Protein AF-A0A2W4IXI6-F1 (afdb_monomer)

Foldseek 3Di:
DDPDDVVVVVVVVVVVVVVVVVVVVVVVVVVVVVVVVVVVVVVVVVVFQVLLVVQVVQLVVQQVLCVVLVHQSFFPQSQDDPDDDDDTDGDDFAKKFKDAQPDPPDSDGIDIDGAHDADLVDLVSQLQQWWWADPVGDIGGPVVDDDDIDTFQKGWIKGKDDDPPDDVSAKIKIWTWMWHDDPDTDIDIDIDMDGRPDDD

Solvent-accessible surface area (backbone atoms only — not comparable to full-atom values): 11548 Å² total; per-residue (Å²): 132,86,82,77,61,66,69,62,56,54,53,52,52,50,52,52,52,50,52,55,51,51,53,51,53,51,54,54,51,52,53,52,53,50,50,54,54,51,49,58,49,52,52,53,50,53,51,46,57,51,52,30,50,48,46,48,51,53,52,48,50,35,28,53,48,10,52,76,66,79,42,65,50,52,38,65,58,62,74,60,84,66,82,60,100,81,75,63,60,57,72,60,79,44,30,31,42,66,45,81,38,86,56,91,83,52,84,53,62,58,44,73,43,85,47,70,82,66,45,94,87,40,69,76,52,35,56,88,32,23,30,17,31,44,88,89,68,52,79,40,47,51,89,77,58,86,75,76,63,47,81,45,64,34,28,49,41,35,38,35,38,67,36,92,96,44,54,63,89,46,23,32,31,39,36,18,34,28,39,37,63,85,90,57,90,45,79,48,78,52,73,48,80,48,65,61,84,75,86,128

pLDDT: mean 85.95, std 10.8, range [44.12, 97.06]

Radius of gyration: 27.52 Å; Cα contacts (8 Å, |Δi|>4): 294; chains: 1; bounding box: 82×28×85 Å

Nearest PDB structures (foldseek):
  7phw-assembly2_D  TM=4.218E-01  e=2.683E+00  Plasmodium falciparum 3D7
  3o52-assembly2_D  TM=2.564E-01  e=4.037E+00  Escherichia coli K-12
  1jkf-assembly1_A-2  TM=3.390E-01  e=7.670E+00  Saccharomyces cerevisiae
  3o52-assembly3_E-2  TM=2.496E-01  e=6.073E+00  Escherichia coli K-12

Structure (mmCIF, N/CA/C/O backbone):
data_AF-A0A2W4IXI6-F1
#
_entry.id   AF-A0A2W4IXI6-F1
#
loop_
_atom_site.group_PDB
_atom_site.id
_atom_site.type_symbol
_atom_site.label_atom_id
_atom_site.label_alt_id
_atom_site.label_comp_id
_atom_site.label_asym_id
_atom_site.label_entity_id
_atom_site.label_seq_id
_atom_site.pdbx_PDB_ins_code
_atom_site.Cartn_x
_atom_site.Cartn_y
_atom_site.Cartn_z
_atom_site.occupancy
_atom_site.B_iso_or_equiv
_atom_site.auth_seq_id
_atom_site.auth_comp_id
_atom_site.auth_asym_id
_atom_site.auth_atom_id
_atom_site.pdbx_PDB_model_num
ATOM 1 N N . MET A 1 1 ? -58.887 0.998 54.518 1.00 44.12 1 MET A N 1
ATOM 2 C CA . MET A 1 1 ? -58.006 1.785 53.625 1.00 44.12 1 MET A CA 1
ATOM 3 C C . MET A 1 1 ? -56.580 1.700 54.174 1.00 44.12 1 MET A C 1
ATOM 5 O O . MET A 1 1 ? -56.302 2.313 55.197 1.00 44.12 1 MET A O 1
ATOM 9 N N . LYS A 1 2 ? -55.709 0.848 53.609 1.00 51.38 2 LYS A N 1
ATOM 10 C CA . LYS A 1 2 ? -54.314 0.713 54.077 1.00 51.38 2 LYS A CA 1
ATOM 11 C C . LYS A 1 2 ? -53.555 1.996 53.719 1.00 51.38 2 LYS A C 1
ATOM 13 O O . LYS A 1 2 ? -53.441 2.316 52.540 1.00 51.38 2 LYS A O 1
ATOM 18 N N . LYS A 1 3 ? -53.063 2.734 54.720 1.00 55.59 3 LYS A N 1
ATOM 19 C CA . LYS A 1 3 ? -52.101 3.826 54.506 1.00 55.59 3 LYS A CA 1
ATOM 20 C C . LYS A 1 3 ? -50.824 3.204 53.937 1.00 55.59 3 LYS A C 1
ATOM 22 O O . LYS A 1 3 ? -50.170 2.431 54.626 1.00 55.59 3 LYS A O 1
ATOM 27 N N . LEU A 1 4 ? -50.509 3.504 52.681 1.00 59.84 4 LEU A N 1
ATOM 28 C CA . LEU A 1 4 ? -49.199 3.208 52.106 1.00 59.84 4 LEU A CA 1
ATOM 29 C C . LEU A 1 4 ? -48.168 4.100 52.811 1.00 59.84 4 LEU A C 1
ATOM 31 O O . LEU A 1 4 ? -48.316 5.325 52.827 1.00 59.84 4 LEU A O 1
ATOM 35 N N . ASP A 1 5 ? -47.156 3.490 53.429 1.00 60.47 5 ASP A N 1
ATOM 36 C CA . ASP A 1 5 ? -46.069 4.213 54.088 1.00 60.47 5 ASP A CA 1
ATOM 37 C C . ASP A 1 5 ? -45.283 5.033 53.056 1.00 60.47 5 ASP A C 1
ATOM 39 O O . ASP A 1 5 ? -44.566 4.492 52.211 1.00 60.47 5 ASP A O 1
ATOM 43 N N . LYS A 1 6 ? -45.394 6.366 53.133 1.00 64.69 6 LYS A N 1
ATOM 44 C CA . LYS A 1 6 ? -44.774 7.316 52.186 1.00 64.69 6 LYS A CA 1
ATOM 45 C C . LYS A 1 6 ? -43.252 7.156 52.055 1.00 64.69 6 LYS A C 1
ATOM 47 O O . LYS A 1 6 ? -42.684 7.519 51.031 1.00 64.69 6 LYS A O 1
ATOM 52 N N . LYS A 1 7 ? -42.590 6.597 53.075 1.00 62.41 7 LYS A N 1
ATOM 53 C CA . LYS A 1 7 ? -41.139 6.355 53.080 1.00 62.41 7 LYS A CA 1
ATOM 54 C C . LYS A 1 7 ? -40.720 5.245 52.109 1.00 62.41 7 LYS A C 1
ATOM 56 O O . LYS A 1 7 ? -39.709 5.397 51.435 1.00 62.41 7 LYS A O 1
ATOM 61 N N . ALA A 1 8 ? -41.505 4.170 51.991 1.00 63.41 8 ALA A N 1
ATOM 62 C CA . ALA A 1 8 ? -41.223 3.089 51.042 1.00 63.41 8 ALA A CA 1
ATOM 63 C C . ALA A 1 8 ? -41.466 3.535 49.590 1.00 63.41 8 ALA A C 1
ATOM 65 O O . ALA A 1 8 ? -40.707 3.172 48.697 1.00 63.41 8 ALA A O 1
ATOM 66 N N . PHE A 1 9 ? -42.477 4.385 49.372 1.00 70.31 9 PHE A N 1
ATOM 67 C CA . PHE A 1 9 ? -42.778 4.969 48.061 1.00 70.31 9 PHE A CA 1
ATOM 68 C C . PHE A 1 9 ? -41.622 5.840 47.530 1.00 70.31 9 PHE A C 1
ATOM 70 O O . PHE A 1 9 ? -41.240 5.708 46.373 1.00 70.31 9 PHE A O 1
ATOM 77 N N . SER A 1 10 ? -40.993 6.644 48.395 1.00 81.62 10 SER A N 1
ATOM 78 C CA . SER A 1 10 ? -39.848 7.491 48.022 1.00 81.62 10 SER A CA 1
ATOM 79 C C . SER A 1 10 ? -38.576 6.695 47.680 1.00 81.62 10 SER A C 1
ATOM 81 O O . SER A 1 10 ? -37.844 7.076 46.771 1.00 81.62 10 SER A O 1
ATOM 83 N N . ILE A 1 11 ? -38.320 5.561 48.347 1.00 87.25 11 ILE A N 1
ATOM 84 C CA . ILE A 1 11 ? -37.156 4.705 48.040 1.00 87.25 11 ILE A CA 1
ATOM 85 C C . ILE A 1 11 ? -37.310 4.036 46.668 1.00 87.25 11 ILE A C 1
ATOM 87 O O . ILE A 1 11 ? -36.355 3.987 45.894 1.00 87.25 11 ILE A O 1
ATOM 91 N N . VAL A 1 12 ? -38.510 3.534 46.355 1.00 88.56 12 VAL A N 1
ATOM 92 C CA . VAL A 1 12 ? -38.787 2.892 45.061 1.00 88.56 12 VAL A CA 1
ATOM 93 C C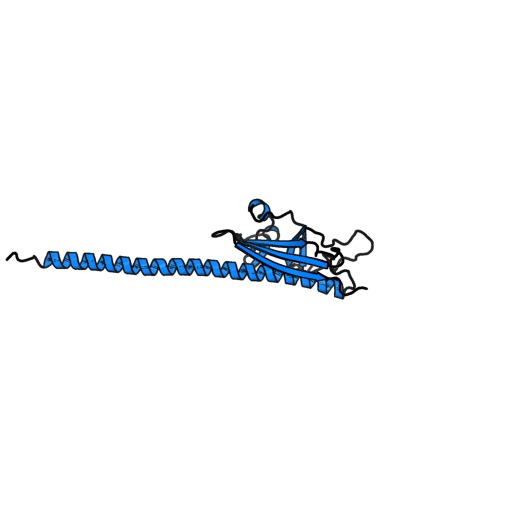 . VAL A 1 12 ? -38.662 3.896 43.912 1.00 88.56 12 VAL A C 1
ATOM 95 O O . VAL A 1 12 ? -38.086 3.563 42.882 1.00 88.56 12 VAL A O 1
ATOM 98 N N . GLU A 1 13 ? -39.130 5.131 44.095 1.00 87.31 13 GLU A N 1
ATOM 99 C CA . GLU A 1 13 ? -39.006 6.201 43.098 1.00 87.31 13 GLU A CA 1
ATOM 100 C C . GLU A 1 13 ? -37.542 6.539 42.780 1.00 87.31 13 GLU A C 1
ATOM 102 O O . GLU A 1 13 ? -37.165 6.627 41.612 1.00 87.31 13 GLU A O 1
ATOM 107 N N . ILE A 1 14 ? -36.690 6.634 43.805 1.00 93.31 14 ILE A N 1
ATOM 108 C CA . ILE A 1 14 ? -35.248 6.849 43.622 1.00 93.31 14 ILE A CA 1
ATOM 109 C C . ILE A 1 14 ? -34.616 5.665 42.883 1.00 93.31 14 ILE A C 1
ATOM 111 O O . ILE A 1 14 ? -33.813 5.867 41.975 1.00 93.31 14 ILE A O 1
ATOM 115 N N . LEU A 1 15 ? -34.993 4.430 43.226 1.00 94.38 15 LEU A N 1
ATOM 116 C CA . LEU A 1 15 ? -34.462 3.232 42.576 1.00 94.38 15 LEU A CA 1
ATOM 117 C C . LEU A 1 15 ? -34.839 3.177 41.088 1.00 94.38 15 LEU A C 1
ATOM 119 O O . LEU A 1 15 ? -33.980 2.915 40.248 1.00 94.38 15 LEU A O 1
ATOM 123 N N . VAL A 1 16 ? -36.090 3.496 40.748 1.00 94.81 16 VAL A N 1
ATOM 124 C CA . VAL A 1 16 ? -36.539 3.610 39.352 1.00 94.81 16 VAL A CA 1
ATOM 125 C C . VAL A 1 16 ? -35.806 4.749 38.635 1.00 94.81 16 VAL A C 1
ATOM 127 O O . VAL A 1 16 ? -35.343 4.559 37.511 1.00 94.81 16 VAL A O 1
ATOM 130 N N . GLY A 1 17 ? -35.628 5.900 39.290 1.00 95.75 17 GLY A N 1
ATOM 131 C CA . GLY A 1 17 ? -34.868 7.028 38.749 1.00 95.75 17 GLY A CA 1
ATOM 132 C C . GLY A 1 17 ? -33.417 6.664 38.422 1.00 95.75 17 GLY A C 1
ATOM 133 O O . GLY A 1 17 ? -32.936 6.975 37.333 1.00 95.75 17 GLY A O 1
ATOM 134 N N . ILE A 1 18 ? -32.742 5.933 39.315 1.00 95.81 18 ILE A N 1
ATOM 135 C CA . ILE A 1 18 ? -31.380 5.428 39.092 1.00 95.81 18 ILE A CA 1
ATOM 136 C C . ILE A 1 18 ? -31.351 4.476 37.892 1.00 95.81 18 ILE A C 1
ATOM 138 O O . ILE A 1 18 ? -30.470 4.595 37.044 1.00 95.81 18 ILE A O 1
ATOM 142 N N . VAL A 1 19 ? -32.317 3.562 37.774 1.00 96.56 19 VAL A N 1
ATOM 143 C CA . VAL A 1 19 ? -32.386 2.616 36.648 1.00 96.56 19 VAL A CA 1
ATOM 144 C C . VAL A 1 19 ? -32.558 3.345 35.312 1.00 96.56 19 VAL A C 1
ATOM 146 O O . VAL A 1 19 ? -31.823 3.067 34.365 1.00 96.56 19 VAL A O 1
ATOM 149 N N . ILE A 1 20 ? -33.474 4.315 35.234 1.00 96.38 20 ILE A N 1
ATOM 150 C CA . ILE A 1 20 ? -33.680 5.128 34.024 1.00 96.38 20 ILE A CA 1
ATOM 151 C C . ILE A 1 20 ? -32.399 5.892 33.669 1.00 96.38 20 ILE A C 1
ATOM 153 O O . ILE A 1 20 ? -31.985 5.916 32.507 1.00 96.38 20 ILE A O 1
ATOM 157 N N . PHE A 1 21 ? -31.734 6.471 34.669 1.00 97.00 21 PHE A N 1
ATOM 158 C CA . PHE A 1 21 ? -30.484 7.197 34.477 1.00 97.00 21 PHE A CA 1
ATOM 159 C C . PHE A 1 21 ? -29.355 6.293 33.953 1.00 97.00 21 PHE A C 1
ATOM 161 O O . PHE A 1 21 ? -28.644 6.666 33.018 1.00 97.00 21 PHE A O 1
ATOM 168 N N . LEU A 1 22 ? -29.231 5.071 34.480 1.00 97.06 22 LEU A N 1
ATOM 169 C CA . LEU A 1 22 ? -28.250 4.081 34.021 1.00 97.06 22 LEU A CA 1
ATOM 170 C C . LEU A 1 22 ? -28.484 3.653 32.566 1.00 97.06 22 LEU A C 1
ATOM 172 O O . LEU A 1 22 ? -27.524 3.541 31.794 1.00 97.06 22 LEU A O 1
ATOM 176 N N . PHE A 1 23 ? -29.743 3.459 32.162 1.00 96.44 23 PHE A N 1
ATOM 177 C CA . PHE A 1 23 ? -30.080 3.195 30.761 1.00 96.44 23 PHE A CA 1
ATOM 178 C C . PHE A 1 23 ? -29.711 4.374 29.856 1.00 96.44 23 PHE A C 1
ATOM 180 O O . PHE A 1 23 ? -29.133 4.161 28.788 1.00 96.44 23 PHE A O 1
ATOM 187 N N . GLY A 1 24 ? -29.962 5.608 30.304 1.00 96.69 24 GLY A N 1
ATOM 188 C CA . GLY A 1 24 ? -29.558 6.820 29.590 1.00 96.69 24 GLY A CA 1
ATOM 189 C C . GLY A 1 24 ? -28.048 6.885 29.349 1.00 96.69 24 GLY A C 1
ATOM 190 O O . GLY A 1 24 ? -27.608 7.063 28.212 1.00 96.69 24 GLY A O 1
ATOM 191 N N . ILE A 1 25 ? -27.243 6.657 30.393 1.00 96.88 25 ILE A N 1
ATOM 192 C CA . ILE A 1 25 ? -25.774 6.659 30.284 1.00 96.88 25 ILE A CA 1
ATOM 193 C C . ILE A 1 25 ? -25.287 5.555 29.343 1.00 96.88 25 ILE A C 1
ATOM 195 O O . ILE A 1 25 ? -24.406 5.791 28.515 1.00 96.88 25 ILE A O 1
ATOM 199 N N . THR A 1 26 ? -25.872 4.361 29.432 1.00 96.81 26 THR A N 1
ATOM 200 C CA . THR A 1 26 ? -25.481 3.224 28.587 1.00 96.81 26 THR A CA 1
ATOM 201 C C . THR A 1 26 ? -25.781 3.501 27.111 1.00 96.81 26 THR A C 1
ATOM 203 O O . THR A 1 26 ? -24.964 3.181 26.245 1.00 96.81 26 THR A O 1
ATOM 206 N N . GLY A 1 27 ? -26.907 4.160 26.816 1.00 96.62 27 GLY A N 1
ATOM 207 C CA . GLY A 1 27 ? -27.244 4.613 25.466 1.00 96.62 27 GLY A CA 1
ATOM 208 C C . GLY A 1 27 ? -26.194 5.567 24.895 1.00 96.62 27 GLY A C 1
ATOM 209 O O . GLY A 1 27 ? -25.670 5.334 23.804 1.00 96.62 27 GLY A O 1
ATOM 210 N N . VAL A 1 28 ? -25.818 6.595 25.660 1.00 96.44 28 VAL A N 1
ATOM 211 C CA . VAL A 1 28 ? -24.781 7.561 25.255 1.00 96.44 28 VAL A CA 1
ATOM 212 C C . VAL A 1 28 ? -23.431 6.868 25.054 1.00 96.44 28 VAL A C 1
ATOM 214 O O . VAL A 1 28 ? -22.772 7.079 24.034 1.00 96.44 28 VAL A O 1
ATOM 217 N N . TYR A 1 29 ? -23.036 5.990 25.978 1.00 96.56 29 TYR A N 1
ATOM 218 C CA . TYR A 1 29 ? -21.785 5.238 25.884 1.00 96.56 29 TYR A CA 1
ATOM 219 C C . TYR A 1 29 ? -21.718 4.368 24.618 1.00 96.56 29 TYR A C 1
ATOM 221 O O . TYR A 1 29 ? -20.698 4.353 23.924 1.00 96.56 29 TYR A O 1
ATOM 229 N N . SER A 1 30 ? -22.817 3.691 24.272 1.00 95.50 30 SER A N 1
ATOM 230 C CA . SER A 1 30 ? -22.916 2.877 23.056 1.00 95.50 30 SER A CA 1
ATOM 231 C C . SER A 1 30 ? -22.687 3.710 21.788 1.00 95.50 30 SER A C 1
ATOM 233 O O . SER A 1 30 ? -21.900 3.327 20.917 1.00 95.50 30 SER A O 1
ATOM 235 N N . ILE A 1 31 ? -23.294 4.900 21.714 1.00 95.94 31 ILE A N 1
ATOM 236 C CA . ILE A 1 31 ? -23.133 5.817 20.576 1.00 95.94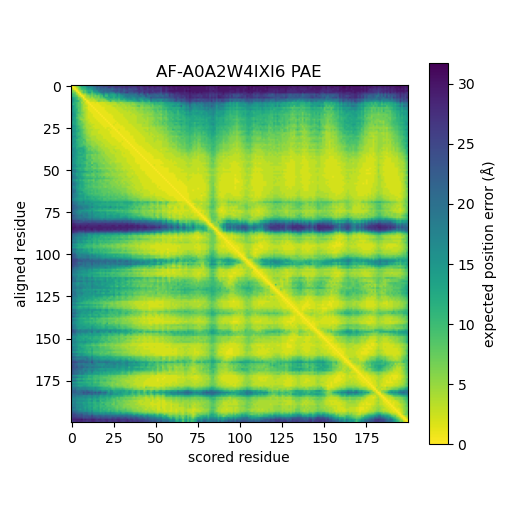 31 ILE A CA 1
ATOM 237 C C . ILE A 1 31 ? -21.685 6.305 20.462 1.00 95.94 31 ILE A C 1
ATOM 239 O O . ILE A 1 31 ? -21.121 6.302 19.364 1.00 95.94 31 ILE A O 1
ATOM 243 N N . ILE A 1 32 ? -21.058 6.681 21.581 1.00 96.00 32 ILE A N 1
ATOM 244 C CA . ILE A 1 32 ? -19.654 7.117 21.601 1.00 96.00 32 ILE A CA 1
ATOM 245 C C . ILE A 1 32 ? -18.746 5.994 21.089 1.00 96.00 32 ILE A C 1
ATOM 247 O O . ILE A 1 32 ? -17.927 6.216 20.197 1.00 96.00 32 ILE A O 1
ATOM 251 N N . SER A 1 33 ? -18.926 4.771 21.594 1.00 93.44 33 SER A N 1
ATOM 252 C CA . SER A 1 33 ? -18.141 3.609 21.167 1.00 93.44 33 SER A CA 1
ATOM 253 C C . SER A 1 33 ? -18.320 3.310 19.674 1.00 93.44 33 SER A C 1
ATOM 255 O O . SER A 1 33 ? -17.342 3.091 18.952 1.00 93.44 33 SER A O 1
ATOM 257 N N . SER A 1 34 ? -19.556 3.364 19.169 1.00 93.19 34 SER A N 1
ATOM 258 C CA . SER A 1 34 ? -19.846 3.198 17.740 1.00 93.19 34 SER A CA 1
ATOM 259 C C . SER A 1 34 ? -19.154 4.272 16.890 1.00 93.19 34 SER A C 1
ATOM 261 O O . SER A 1 34 ? -18.475 3.960 15.910 1.00 93.19 34 SER A O 1
ATOM 263 N N . THR A 1 35 ? -19.218 5.531 17.323 1.00 94.69 35 THR A N 1
ATOM 264 C C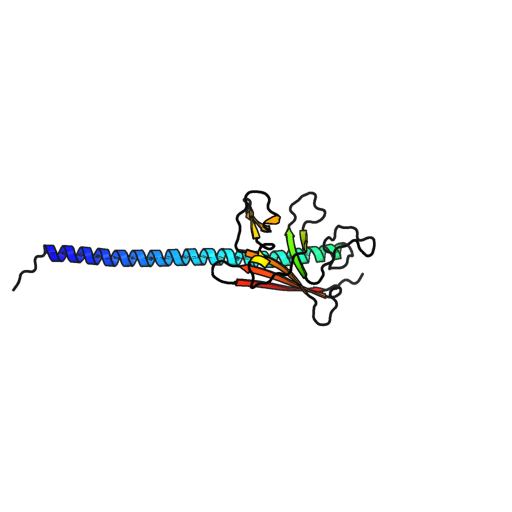A . THR A 1 35 ? -18.601 6.668 16.623 1.00 94.69 35 THR A CA 1
ATOM 265 C C . THR A 1 35 ? -17.079 6.541 16.558 1.00 94.69 35 THR A C 1
ATOM 267 O O . THR A 1 35 ? -16.488 6.721 15.492 1.00 94.69 35 THR A O 1
ATOM 270 N N . LEU A 1 36 ? -16.426 6.156 17.659 1.00 92.31 36 LEU A N 1
ATOM 271 C CA . LEU A 1 36 ? -14.976 5.921 17.685 1.00 92.31 36 LEU A CA 1
ATOM 272 C C . LEU A 1 36 ? -14.565 4.776 16.748 1.00 92.31 36 LEU A C 1
ATOM 274 O O . LEU A 1 36 ? -13.550 4.862 16.053 1.00 92.31 36 LEU A O 1
ATOM 278 N N . ASN A 1 37 ? -15.373 3.716 16.685 1.00 89.06 37 ASN A N 1
ATOM 279 C CA . ASN A 1 37 ? -15.150 2.602 15.769 1.00 89.06 37 ASN A CA 1
ATOM 280 C C . ASN A 1 37 ? -15.264 3.022 14.295 1.00 89.06 37 ASN A C 1
ATOM 282 O O . ASN A 1 37 ? -14.422 2.621 13.489 1.00 89.06 37 ASN A O 1
ATOM 286 N N . ILE A 1 38 ? -16.266 3.835 13.949 1.00 90.81 38 ILE A N 1
ATOM 287 C CA . ILE A 1 38 ? -16.447 4.383 12.596 1.00 90.81 38 ILE A CA 1
ATOM 288 C C . ILE A 1 38 ? -15.294 5.323 12.235 1.00 90.81 38 ILE A C 1
ATOM 290 O O . ILE A 1 38 ? -14.769 5.254 11.127 1.00 90.81 38 ILE A O 1
ATOM 294 N N . ASN A 1 39 ? -14.835 6.153 13.173 1.00 91.56 39 ASN A N 1
ATOM 295 C CA . ASN A 1 39 ? -13.710 7.053 12.933 1.00 91.56 39 ASN A CA 1
ATOM 296 C C . ASN A 1 39 ? -12.421 6.280 12.601 1.00 91.56 39 ASN A C 1
ATOM 298 O O . ASN A 1 39 ? -11.748 6.562 11.610 1.00 91.56 39 ASN A O 1
ATOM 302 N N . ASN A 1 40 ? -12.116 5.230 13.370 1.00 87.06 40 ASN A N 1
ATOM 303 C CA . ASN A 1 40 ? -10.977 4.355 13.082 1.00 87.06 40 ASN A CA 1
ATOM 304 C C . ASN A 1 40 ? -11.108 3.651 11.722 1.00 87.06 40 ASN A C 1
ATOM 306 O O . ASN A 1 40 ? -10.108 3.453 11.030 1.00 87.06 40 ASN A O 1
ATOM 310 N N . TYR A 1 41 ? -12.330 3.284 11.325 1.00 89.00 41 TYR A N 1
ATOM 311 C CA . TYR A 1 41 ? -12.59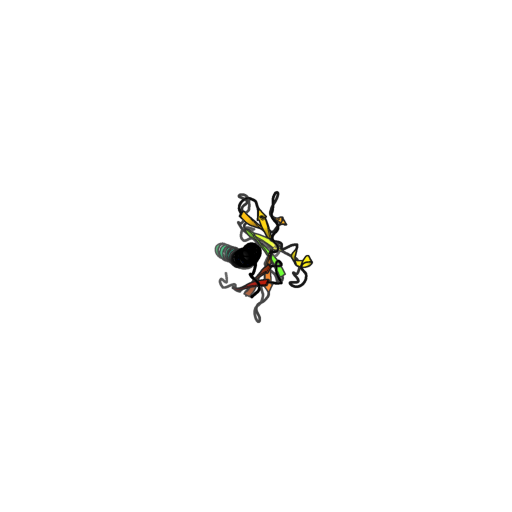2 2.723 10.003 1.00 89.00 41 TYR A CA 1
ATOM 312 C C . TYR A 1 41 ? -12.303 3.743 8.894 1.00 89.00 41 TYR A C 1
ATOM 314 O O . TYR A 1 41 ? -11.518 3.457 7.991 1.00 89.00 41 TYR A O 1
ATOM 322 N N . ASN A 1 42 ? -12.865 4.948 9.003 1.00 90.44 42 ASN A N 1
ATOM 323 C CA . ASN A 1 42 ? -12.692 6.020 8.023 1.00 90.44 42 ASN A CA 1
ATOM 324 C C . ASN A 1 42 ? -11.224 6.430 7.882 1.00 90.44 42 ASN A C 1
ATOM 326 O O . ASN A 1 42 ? -10.745 6.623 6.768 1.00 90.44 42 ASN A O 1
ATOM 330 N N . LYS A 1 43 ? -10.484 6.488 8.995 1.00 90.25 43 LYS A N 1
ATOM 331 C CA . LYS A 1 43 ? -9.042 6.749 8.979 1.00 90.25 43 LYS A CA 1
ATOM 332 C C . LYS A 1 43 ? -8.296 5.734 8.107 1.00 90.25 43 LYS A C 1
ATOM 334 O O . LYS A 1 43 ? -7.563 6.132 7.208 1.00 90.25 43 LYS A O 1
ATOM 339 N N . ASN A 1 44 ? -8.493 4.437 8.344 1.00 88.44 44 ASN A N 1
ATOM 340 C CA . ASN A 1 44 ? -7.811 3.391 7.573 1.00 88.44 44 ASN A CA 1
ATOM 341 C C . ASN A 1 44 ? -8.259 3.363 6.107 1.00 88.44 44 ASN A C 1
ATOM 343 O O . ASN A 1 44 ? -7.436 3.124 5.229 1.00 88.44 44 ASN A O 1
ATOM 347 N N . TYR A 1 45 ? -9.537 3.647 5.843 1.00 90.88 45 TYR A N 1
ATOM 348 C CA . TYR A 1 45 ? -10.069 3.781 4.488 1.00 90.88 45 TYR A CA 1
ATOM 349 C C . TYR A 1 45 ? -9.353 4.895 3.712 1.00 90.88 45 TYR A C 1
ATOM 351 O O . TYR A 1 45 ? -8.861 4.662 2.611 1.00 90.88 45 TYR A O 1
ATOM 359 N N . ILE A 1 46 ? -9.243 6.091 4.298 1.00 92.75 46 ILE A N 1
ATOM 360 C CA . ILE A 1 46 ? -8.578 7.240 3.667 1.00 92.75 46 ILE A CA 1
ATOM 361 C C . ILE A 1 46 ? -7.096 6.937 3.424 1.00 92.75 46 ILE A C 1
ATOM 363 O O . ILE A 1 46 ? -6.593 7.201 2.333 1.00 92.75 46 ILE A O 1
ATOM 367 N N . ILE A 1 47 ? -6.412 6.340 4.408 1.00 92.31 47 ILE A N 1
ATOM 368 C CA . ILE A 1 47 ? -5.011 5.916 4.268 1.00 92.31 47 ILE A CA 1
ATOM 369 C C . ILE A 1 47 ? -4.873 4.925 3.106 1.00 92.31 47 ILE A C 1
ATOM 371 O O . ILE A 1 47 ? -4.055 5.143 2.219 1.00 92.31 47 ILE A O 1
ATOM 375 N N . GLY A 1 48 ? -5.700 3.877 3.062 1.00 92.31 48 GLY A N 1
ATOM 376 C CA . GLY A 1 48 ? -5.661 2.872 2.000 1.00 92.31 48 GLY A CA 1
ATOM 377 C C . GLY A 1 48 ? -5.884 3.469 0.609 1.00 92.31 48 GLY A C 1
ATOM 378 O O . GLY A 1 48 ? -5.093 3.232 -0.296 1.00 92.31 48 GLY A O 1
ATOM 379 N N . VAL A 1 49 ? -6.907 4.307 0.430 1.00 92.81 49 VAL A N 1
ATOM 380 C CA . VAL A 1 49 ? -7.178 4.941 -0.872 1.00 92.81 49 VAL A CA 1
ATOM 381 C C . VAL A 1 49 ? -6.020 5.835 -1.321 1.00 92.81 49 VAL A C 1
ATOM 383 O O . VAL A 1 49 ? -5.642 5.805 -2.492 1.00 92.81 49 VAL A O 1
ATOM 386 N N . ASN A 1 50 ? -5.436 6.612 -0.407 1.00 94.88 50 ASN A N 1
ATOM 387 C CA . ASN A 1 50 ? -4.308 7.480 -0.741 1.00 94.88 50 ASN A CA 1
ATOM 388 C C . ASN A 1 50 ? -3.051 6.678 -1.089 1.00 94.88 50 ASN A C 1
ATOM 390 O O . ASN A 1 50 ? -2.413 6.986 -2.088 1.00 94.88 50 ASN A O 1
ATOM 394 N N . LEU A 1 51 ? -2.746 5.610 -0.350 1.00 94.75 51 LEU A N 1
ATOM 395 C CA . LEU A 1 51 ? -1.601 4.745 -0.643 1.00 94.75 51 LEU A CA 1
ATOM 396 C C . LEU A 1 51 ? -1.752 3.991 -1.975 1.00 94.75 51 LEU A C 1
ATOM 398 O O . LEU A 1 51 ? -0.767 3.773 -2.677 1.00 94.75 51 LEU A O 1
ATOM 402 N N . VAL A 1 52 ? -2.969 3.589 -2.357 1.00 94.75 52 VAL A N 1
ATOM 403 C CA . VAL A 1 52 ? -3.223 3.000 -3.685 1.00 94.75 52 VAL A CA 1
ATOM 404 C C . VAL A 1 52 ? -2.938 4.016 -4.793 1.00 94.75 52 VAL A C 1
ATOM 406 O O . VAL A 1 52 ? -2.281 3.681 -5.780 1.00 94.75 52 VAL A O 1
ATOM 409 N N . ARG A 1 53 ? -3.406 5.260 -4.627 1.00 94.69 53 ARG A N 1
ATOM 410 C CA . ARG A 1 53 ? -3.156 6.345 -5.588 1.00 94.69 53 ARG A CA 1
ATOM 411 C C . ARG A 1 53 ? -1.674 6.685 -5.679 1.00 94.69 53 ARG A C 1
ATOM 413 O O . ARG A 1 53 ? -1.156 6.771 -6.783 1.00 94.69 53 ARG A O 1
ATOM 420 N N . GLU A 1 54 ? -0.996 6.815 -4.541 1.00 94.44 54 GLU A N 1
ATOM 421 C CA . GLU A 1 54 ? 0.436 7.111 -4.478 1.00 94.44 54 GLU A CA 1
ATOM 422 C C . GLU A 1 54 ? 1.252 6.083 -5.264 1.00 94.44 54 GLU A C 1
ATOM 424 O O . GLU A 1 54 ? 2.030 6.466 -6.126 1.00 94.44 54 GLU A O 1
ATOM 429 N N . GLN A 1 55 ? 1.022 4.782 -5.055 1.00 94.56 55 GLN A N 1
ATOM 430 C CA . GLN A 1 55 ? 1.717 3.725 -5.803 1.00 94.56 55 GLN A CA 1
ATOM 431 C C . GLN A 1 55 ? 1.580 3.890 -7.325 1.00 94.56 55 GLN A C 1
ATOM 433 O O . GLN A 1 55 ? 2.549 3.702 -8.062 1.00 94.56 55 GLN A O 1
ATOM 438 N N . LEU A 1 56 ? 0.393 4.273 -7.800 1.00 94.56 56 LEU A N 1
ATOM 439 C CA . LEU A 1 56 ? 0.159 4.504 -9.223 1.00 94.56 56 LEU A CA 1
ATOM 440 C C . LEU A 1 56 ? 0.868 5.767 -9.732 1.00 94.56 56 LEU A C 1
ATOM 442 O O . LEU A 1 56 ? 1.384 5.770 -10.849 1.00 94.56 56 LEU A O 1
ATOM 446 N N . GLU A 1 57 ? 0.918 6.825 -8.923 1.00 94.69 57 GLU A N 1
ATOM 447 C CA . GLU A 1 57 ? 1.675 8.039 -9.244 1.00 94.69 57 GLU A CA 1
ATOM 448 C C . GLU A 1 57 ? 3.187 7.785 -9.264 1.00 94.69 57 GLU A C 1
ATOM 450 O O . GLU A 1 57 ? 3.881 8.285 -10.145 1.00 94.69 57 GLU A O 1
ATOM 455 N N . LEU A 1 58 ? 3.710 6.935 -8.376 1.00 94.19 58 LEU A N 1
ATOM 456 C CA . LEU A 1 58 ? 5.111 6.508 -8.423 1.00 94.19 58 LEU A CA 1
ATOM 457 C C . LEU A 1 58 ? 5.419 5.732 -9.705 1.00 94.19 58 LEU A C 1
ATOM 459 O O . LEU A 1 58 ? 6.452 5.959 -10.336 1.00 94.19 58 LEU A O 1
ATOM 463 N N . PHE A 1 59 ? 4.498 4.867 -10.135 1.00 93.75 59 PHE A N 1
ATOM 464 C CA . PHE A 1 59 ? 4.622 4.173 -11.413 1.00 93.75 59 PHE A CA 1
ATOM 465 C C . PHE A 1 59 ? 4.601 5.153 -12.601 1.00 93.75 59 PHE A C 1
ATOM 467 O O . PHE A 1 59 ? 5.425 5.055 -13.512 1.00 93.75 59 PHE A O 1
ATOM 474 N N . ARG A 1 60 ? 3.702 6.149 -12.581 1.00 93.25 60 ARG A N 1
ATOM 475 C CA . ARG A 1 60 ? 3.669 7.240 -13.575 1.00 93.25 60 ARG A CA 1
ATOM 476 C C . ARG A 1 60 ? 4.976 8.021 -13.606 1.00 93.25 60 ARG A C 1
ATOM 478 O O . ARG A 1 60 ? 5.484 8.283 -14.690 1.00 93.25 60 ARG A O 1
ATOM 485 N N . ASN A 1 61 ? 5.544 8.326 -12.444 1.00 93.06 61 ASN A N 1
ATOM 486 C CA . ASN A 1 61 ? 6.816 9.029 -12.341 1.00 93.06 61 ASN A CA 1
ATOM 487 C C . ASN A 1 61 ? 7.967 8.235 -12.985 1.00 93.06 61 ASN A C 1
ATOM 489 O O . ASN A 1 61 ? 8.768 8.810 -13.724 1.00 93.06 61 ASN A O 1
ATOM 493 N N . ILE A 1 62 ? 8.024 6.911 -12.778 1.00 91.88 62 ILE A N 1
ATOM 494 C CA . ILE A 1 62 ? 8.987 6.035 -13.472 1.00 91.88 62 ILE A CA 1
ATOM 495 C C . ILE A 1 62 ? 8.826 6.164 -14.989 1.00 91.88 62 ILE A C 1
ATOM 497 O O . ILE A 1 62 ? 9.791 6.466 -15.692 1.00 91.88 62 ILE A O 1
ATOM 501 N N . ARG A 1 63 ? 7.597 5.993 -15.488 1.00 90.31 63 ARG A N 1
ATOM 502 C CA . ARG A 1 63 ? 7.278 6.089 -16.917 1.00 90.31 63 ARG A CA 1
ATOM 503 C C . ARG A 1 63 ? 7.693 7.434 -17.513 1.00 90.31 63 ARG A C 1
ATOM 505 O O . ARG A 1 63 ? 8.344 7.479 -18.554 1.00 90.31 63 ARG A O 1
ATOM 512 N N . ASP A 1 64 ? 7.310 8.530 -16.871 1.00 90.81 64 ASP A N 1
ATOM 513 C CA . ASP A 1 64 ? 7.559 9.875 -17.390 1.00 90.81 64 ASP A CA 1
ATOM 514 C C . ASP A 1 64 ? 9.054 10.207 -17.373 1.00 90.81 64 ASP A C 1
ATOM 516 O O . ASP A 1 64 ? 9.572 10.801 -18.322 1.00 90.81 64 ASP A O 1
ATOM 520 N N . THR A 1 65 ? 9.780 9.723 -16.363 1.00 90.19 65 THR A N 1
ATOM 521 C CA . THR A 1 65 ? 11.242 9.831 -16.312 1.00 90.19 65 THR A CA 1
ATOM 522 C C . THR A 1 65 ? 11.908 8.993 -17.408 1.00 90.19 65 THR A C 1
ATOM 524 O O . THR A 1 65 ? 12.865 9.462 -18.028 1.00 90.19 65 THR A O 1
ATOM 527 N N . ASN A 1 66 ? 11.401 7.788 -17.700 1.00 88.94 66 ASN A N 1
ATOM 528 C CA . ASN A 1 66 ? 11.877 6.978 -18.827 1.00 88.94 66 ASN A CA 1
ATOM 529 C C . ASN A 1 66 ? 11.715 7.728 -20.152 1.00 88.94 66 ASN A C 1
ATOM 531 O O . ASN A 1 66 ? 12.685 7.873 -20.897 1.00 88.94 66 ASN A O 1
ATOM 535 N N . PHE A 1 67 ? 10.538 8.303 -20.408 1.00 87.94 67 PHE A N 1
ATOM 536 C CA . PHE A 1 67 ? 10.312 9.102 -21.613 1.00 87.94 67 PHE A CA 1
ATOM 537 C C . PHE A 1 67 ? 11.185 10.355 -21.671 1.00 87.94 67 PHE A C 1
ATOM 539 O O . PHE A 1 67 ? 11.694 10.696 -22.735 1.00 87.94 67 PHE A O 1
ATOM 546 N N . SER A 1 68 ? 11.412 11.035 -20.545 1.00 88.62 68 SER A N 1
ATOM 547 C CA . SER A 1 68 ? 12.318 12.189 -20.510 1.00 88.62 68 SER A CA 1
ATOM 548 C C . SER A 1 68 ? 13.758 11.821 -20.880 1.00 88.62 68 SER A C 1
ATOM 550 O O . SER A 1 68 ? 14.509 12.688 -21.321 1.00 88.62 68 SER A O 1
ATOM 552 N N . LYS A 1 69 ? 14.150 10.559 -20.693 1.00 85.50 69 LYS A N 1
ATOM 553 C CA . LYS A 1 69 ? 15.489 10.035 -20.984 1.00 85.50 69 LYS A CA 1
ATOM 554 C C . LYS A 1 69 ? 15.568 9.251 -22.291 1.00 85.50 69 LYS A C 1
ATOM 556 O O . LYS A 1 69 ? 16.601 8.635 -22.534 1.00 85.50 69 LYS A O 1
ATOM 561 N N . ILE A 1 70 ? 14.513 9.274 -23.114 1.00 84.06 70 ILE A N 1
ATOM 562 C CA . ILE A 1 70 ? 14.460 8.548 -24.394 1.00 84.06 70 ILE A CA 1
ATOM 563 C C . ILE A 1 70 ? 14.672 7.036 -24.168 1.00 84.06 70 ILE A C 1
ATOM 565 O O . ILE A 1 70 ? 15.423 6.360 -24.864 1.00 84.06 70 ILE A O 1
ATOM 569 N N . LYS A 1 71 ? 14.038 6.507 -23.116 1.00 83.12 71 LYS A N 1
ATOM 570 C CA . LYS A 1 71 ? 14.054 5.090 -22.740 1.00 83.12 71 LYS A CA 1
ATOM 571 C C . LYS A 1 71 ? 12.656 4.493 -22.874 1.00 83.12 71 LYS A C 1
ATOM 573 O O . LYS A 1 71 ? 11.662 5.220 -22.834 1.00 83.12 71 LYS A O 1
ATOM 578 N N . THR A 1 72 ? 12.580 3.166 -22.982 1.00 83.69 72 THR A N 1
ATOM 579 C CA . THR A 1 72 ? 11.295 2.459 -22.985 1.00 83.69 72 THR A CA 1
ATOM 580 C C . THR A 1 72 ? 10.560 2.682 -21.668 1.00 83.69 72 THR A C 1
ATOM 582 O O . THR A 1 72 ? 11.150 2.756 -20.588 1.00 83.69 72 THR A O 1
ATOM 585 N N . TYR A 1 73 ? 9.239 2.778 -21.756 1.00 84.69 73 TYR A N 1
ATOM 586 C CA . TYR A 1 73 ? 8.375 3.162 -20.643 1.00 84.69 73 TYR A CA 1
ATOM 587 C C . TYR A 1 73 ? 8.429 2.206 -19.430 1.00 84.69 73 TYR A C 1
ATOM 589 O O . TYR A 1 73 ? 8.129 2.622 -18.310 1.00 84.69 73 TYR A O 1
ATOM 597 N N . ASN A 1 74 ? 8.833 0.948 -19.646 1.00 86.12 74 ASN A N 1
ATOM 598 C CA . ASN A 1 74 ? 8.799 -0.158 -18.686 1.00 86.12 74 ASN A CA 1
ATOM 599 C C . ASN A 1 74 ? 10.102 -0.396 -17.903 1.00 86.12 74 ASN A C 1
ATOM 601 O O . ASN A 1 74 ? 10.207 -1.408 -17.212 1.00 86.12 74 ASN A O 1
ATOM 605 N N . ILE A 1 75 ? 11.100 0.484 -17.998 1.00 88.50 75 ILE A N 1
ATOM 606 C CA . ILE A 1 75 ? 12.357 0.339 -17.247 1.00 88.50 75 ILE A CA 1
ATOM 607 C C . ILE A 1 75 ? 12.153 0.755 -15.787 1.00 88.50 75 ILE A C 1
ATOM 609 O O . ILE A 1 75 ? 11.650 1.840 -15.510 1.00 88.50 75 ILE A O 1
ATOM 613 N N . ILE A 1 76 ? 12.571 -0.093 -14.845 1.00 88.56 76 ILE A N 1
ATOM 614 C CA . ILE A 1 76 ? 12.357 0.120 -13.408 1.00 88.56 76 ILE A CA 1
ATOM 615 C C . ILE A 1 76 ? 13.172 1.306 -12.876 1.00 88.56 76 ILE A C 1
ATOM 617 O O . ILE A 1 76 ? 12.647 2.133 -12.132 1.00 88.56 76 ILE A O 1
ATOM 621 N N . ASN A 1 77 ? 14.451 1.400 -13.258 1.00 86.88 77 ASN A N 1
ATOM 622 C CA . ASN A 1 77 ? 15.335 2.496 -12.862 1.00 86.88 77 ASN A CA 1
ATOM 623 C C . ASN A 1 77 ? 15.765 3.317 -14.090 1.00 86.88 77 ASN A C 1
ATOM 625 O O . ASN A 1 77 ? 16.729 2.947 -14.771 1.00 86.88 77 ASN A O 1
ATOM 629 N N . PRO A 1 78 ? 15.114 4.466 -14.344 1.00 82.81 78 PRO A N 1
ATOM 630 C CA . PRO A 1 78 ? 15.431 5.323 -15.481 1.00 82.81 78 PRO A CA 1
ATOM 631 C C . PRO A 1 78 ? 16.863 5.876 -15.458 1.00 82.81 78 PRO A C 1
ATOM 633 O O . PRO A 1 78 ? 17.402 6.243 -16.502 1.00 82.81 78 PRO A O 1
ATOM 636 N N . ASN A 1 79 ? 17.500 5.975 -14.287 1.00 81.56 79 ASN A N 1
ATOM 637 C CA . ASN A 1 79 ? 18.835 6.557 -14.128 1.00 81.56 79 ASN A CA 1
ATOM 638 C C . ASN A 1 79 ? 19.979 5.572 -14.380 1.00 81.56 79 ASN A C 1
ATOM 640 O O . ASN A 1 79 ? 21.113 6.008 -14.540 1.00 81.56 79 ASN A O 1
ATOM 644 N N . LYS A 1 80 ? 19.701 4.270 -14.474 1.00 78.75 80 LYS A N 1
ATOM 645 C CA . LYS A 1 80 ? 20.718 3.270 -14.811 1.00 78.75 80 LYS A CA 1
ATOM 646 C C . LYS A 1 80 ? 20.996 3.302 -16.315 1.00 78.75 80 LYS A C 1
ATOM 648 O O . LYS A 1 80 ? 20.057 3.248 -17.112 1.00 78.75 80 LYS A O 1
ATOM 653 N N . ASP A 1 81 ? 22.259 3.412 -16.717 1.00 69.56 81 ASP A N 1
ATOM 654 C CA . ASP A 1 81 ? 22.629 3.384 -18.134 1.00 69.56 81 ASP A CA 1
ATOM 655 C C . ASP A 1 81 ? 22.402 1.985 -18.714 1.00 69.56 81 ASP A C 1
ATOM 657 O O . ASP A 1 81 ? 23.022 1.002 -18.311 1.00 69.56 81 ASP A O 1
ATOM 661 N N . CYS A 1 82 ? 21.462 1.903 -19.655 1.00 69.75 82 CYS A N 1
ATOM 662 C CA . CYS A 1 82 ? 21.071 0.671 -20.332 1.00 69.75 82 CYS A CA 1
ATOM 663 C C . CYS A 1 82 ? 21.939 0.470 -21.575 1.00 69.75 82 CYS A C 1
ATOM 665 O O . CYS A 1 82 ? 21.449 0.586 -22.695 1.00 69.75 82 CYS A O 1
ATOM 667 N N . ILE A 1 83 ? 23.239 0.238 -21.393 1.00 56.41 83 ILE A N 1
ATOM 668 C CA . ILE A 1 83 ? 24.139 -0.061 -22.512 1.00 56.41 83 ILE A CA 1
ATOM 669 C C . ILE A 1 83 ? 24.196 -1.586 -22.669 1.00 56.41 83 ILE A C 1
ATOM 671 O O . ILE A 1 83 ? 24.931 -2.260 -21.951 1.00 56.41 83 ILE A O 1
ATOM 675 N N . GLY A 1 84 ? 23.386 -2.121 -23.587 1.00 55.28 84 GLY A N 1
ATOM 676 C CA . GLY A 1 84 ? 23.345 -3.544 -23.949 1.00 55.28 84 GLY A CA 1
ATOM 677 C C . GLY A 1 84 ? 22.113 -4.314 -23.452 1.00 55.28 84 GLY A C 1
ATOM 678 O O . GLY A 1 84 ? 21.508 -3.988 -22.426 1.00 55.28 84 GLY A O 1
ATOM 679 N N . ASP A 1 85 ? 21.754 -5.359 -24.204 1.00 49.16 85 ASP A N 1
ATOM 680 C CA . ASP A 1 85 ? 20.646 -6.275 -23.921 1.00 49.16 85 ASP A CA 1
ATOM 681 C C . ASP A 1 85 ? 20.962 -7.134 -22.684 1.00 49.16 85 ASP A C 1
ATOM 683 O O . ASP A 1 85 ? 21.603 -8.177 -22.778 1.00 49.16 85 ASP A O 1
ATOM 687 N N . GLY A 1 86 ? 20.550 -6.676 -21.497 1.00 57.06 86 GLY A N 1
ATOM 688 C CA . GLY A 1 86 ? 20.586 -7.496 -20.276 1.00 57.06 86 GLY A CA 1
ATOM 689 C C . GLY A 1 86 ? 20.807 -6.771 -18.945 1.00 57.06 86 GLY A C 1
ATOM 690 O O . GLY A 1 86 ? 20.699 -7.406 -17.902 1.00 57.06 86 GLY A O 1
ATOM 691 N N . LEU A 1 87 ? 21.104 -5.465 -18.929 1.00 60.72 87 LEU A N 1
ATOM 692 C CA . LEU A 1 87 ? 21.454 -4.754 -17.679 1.00 60.72 87 LEU A CA 1
ATOM 693 C C . LEU A 1 87 ? 20.327 -3.917 -17.056 1.00 60.72 87 LEU A C 1
ATOM 695 O O . LEU A 1 87 ? 20.477 -3.427 -15.926 1.00 60.72 87 LEU A O 1
ATOM 699 N N . CYS A 1 88 ? 19.210 -3.753 -17.769 1.00 74.12 88 CYS A N 1
ATOM 700 C CA . CYS A 1 88 ? 18.076 -2.963 -17.306 1.00 74.12 88 CYS A CA 1
ATOM 701 C C . CYS A 1 88 ? 16.909 -3.843 -16.898 1.00 74.12 88 CYS A C 1
ATOM 703 O O . CYS A 1 88 ? 16.299 -4.520 -17.721 1.00 74.12 88 CYS A O 1
ATOM 705 N N . GLU A 1 89 ? 16.610 -3.786 -15.604 1.00 84.38 89 GLU A N 1
ATOM 706 C CA . GLU A 1 89 ? 15.435 -4.406 -15.017 1.00 84.38 89 GLU A CA 1
ATOM 707 C C . GLU A 1 89 ? 14.194 -3.723 -15.588 1.00 84.38 89 GLU A C 1
ATOM 709 O O . GLU A 1 89 ? 14.039 -2.496 -15.518 1.00 84.38 89 GLU A O 1
ATOM 714 N N . ARG A 1 90 ? 13.336 -4.528 -16.206 1.00 87.19 90 ARG A N 1
ATOM 715 C CA . ARG A 1 90 ? 12.068 -4.096 -16.778 1.00 87.19 90 ARG A CA 1
ATOM 716 C C . ARG A 1 90 ? 10.934 -4.644 -15.934 1.00 87.19 90 ARG A C 1
ATOM 718 O O . ARG A 1 90 ? 11.073 -5.664 -15.262 1.00 87.19 90 ARG A O 1
ATOM 725 N N . PHE A 1 91 ? 9.809 -3.953 -15.981 1.00 89.12 91 PHE A N 1
ATOM 726 C CA . PHE A 1 91 ? 8.570 -4.495 -15.464 1.00 89.12 91 PHE A CA 1
ATOM 727 C C . PHE A 1 91 ? 8.108 -5.658 -16.340 1.00 89.12 91 PHE A C 1
ATOM 729 O O . PHE A 1 91 ? 7.917 -5.506 -17.548 1.00 89.12 91 PHE A O 1
ATOM 736 N N . GLU A 1 92 ? 7.919 -6.803 -15.698 1.00 88.19 92 GLU A N 1
ATOM 737 C CA . GLU A 1 92 ? 7.366 -8.025 -16.268 1.00 88.19 92 GLU A CA 1
ATOM 738 C C . GLU A 1 92 ? 6.030 -8.343 -15.580 1.00 88.19 92 GLU A C 1
ATOM 740 O O . GLU A 1 92 ? 5.587 -7.631 -14.674 1.00 88.19 92 GLU A O 1
ATOM 745 N N . GLU A 1 93 ? 5.348 -9.400 -16.017 1.00 90.31 93 GLU A N 1
ATOM 746 C CA . GLU A 1 93 ? 4.146 -9.858 -15.325 1.00 90.31 93 GLU A CA 1
ATOM 747 C C . GLU A 1 93 ? 4.502 -10.346 -13.922 1.00 90.31 93 GLU A C 1
ATOM 749 O O . GLU A 1 93 ? 5.308 -11.258 -13.743 1.00 90.31 93 GLU A O 1
ATOM 754 N N . GLY A 1 94 ? 3.884 -9.756 -12.904 1.00 92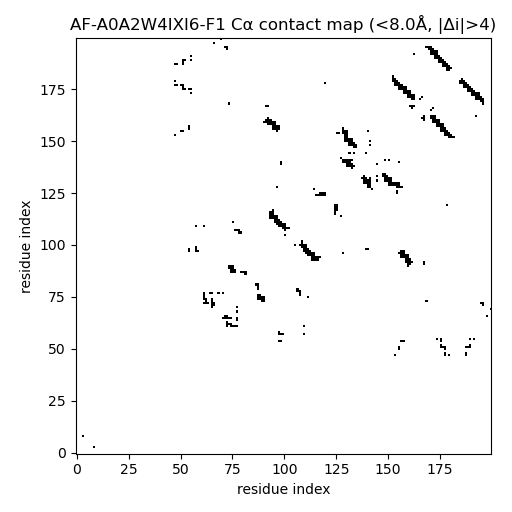.12 94 GLY A N 1
ATOM 755 C CA . GLY A 1 94 ? 4.256 -10.080 -11.538 1.00 92.12 94 GLY A CA 1
ATOM 756 C C . GLY A 1 94 ? 3.731 -9.106 -10.505 1.00 92.12 94 GLY A C 1
ATOM 757 O O . GLY A 1 94 ? 2.849 -8.284 -10.766 1.00 92.12 94 GLY A O 1
ATOM 758 N N . TYR A 1 95 ? 4.278 -9.243 -9.304 1.00 93.75 95 TYR A N 1
ATOM 759 C CA . TYR A 1 95 ? 3.948 -8.426 -8.149 1.00 93.75 95 TYR A CA 1
ATOM 760 C C . TYR A 1 95 ? 5.171 -7.609 -7.761 1.00 93.75 95 TYR A C 1
ATOM 762 O O . TYR A 1 95 ? 6.294 -8.111 -7.780 1.00 93.75 95 TYR A O 1
ATOM 770 N N . TYR A 1 96 ? 4.952 -6.349 -7.409 1.00 94.12 96 TYR A N 1
ATOM 771 C CA . TYR A 1 96 ? 6.022 -5.414 -7.103 1.00 94.12 96 TYR A CA 1
ATOM 772 C C . TYR A 1 96 ? 5.680 -4.588 -5.870 1.00 94.12 96 TYR A C 1
ATOM 774 O O . TYR A 1 96 ? 4.538 -4.161 -5.668 1.00 94.12 96 TYR A O 1
ATOM 782 N N . LYS A 1 97 ? 6.707 -4.327 -5.064 1.00 94.06 97 LYS A N 1
ATOM 783 C CA . LYS A 1 97 ? 6.703 -3.306 -4.024 1.00 94.06 97 LYS A CA 1
ATOM 784 C C . LYS A 1 97 ? 7.228 -2.012 -4.631 1.00 94.06 97 LYS A C 1
ATOM 786 O O . LYS A 1 97 ? 8.359 -1.987 -5.105 1.00 94.06 97 LYS A O 1
ATOM 791 N N . ILE A 1 98 ? 6.429 -0.951 -4.603 1.00 93.31 98 ILE A N 1
ATOM 792 C CA . ILE A 1 98 ? 6.862 0.400 -4.982 1.00 93.31 98 ILE A CA 1
ATOM 793 C C . ILE A 1 98 ? 6.769 1.353 -3.789 1.00 93.31 98 ILE A C 1
ATOM 795 O O . ILE A 1 98 ? 5.758 1.360 -3.074 1.00 93.31 98 ILE A O 1
ATOM 799 N N . SER A 1 99 ? 7.818 2.137 -3.557 1.00 92.50 99 SER A N 1
ATOM 800 C CA . SER A 1 99 ? 7.847 3.166 -2.518 1.00 92.50 99 SER A CA 1
ATOM 801 C C . SER A 1 99 ? 8.731 4.347 -2.893 1.00 92.50 99 SER A C 1
ATOM 803 O O . SER A 1 99 ? 9.552 4.269 -3.806 1.00 92.50 99 SER A O 1
ATOM 805 N N . ASN A 1 100 ? 8.550 5.457 -2.185 1.00 90.19 100 ASN A N 1
ATOM 806 C CA . ASN A 1 100 ? 9.433 6.607 -2.302 1.00 90.19 100 ASN A CA 1
ATOM 807 C C . ASN A 1 100 ? 10.809 6.304 -1.693 1.00 90.19 100 ASN A C 1
ATOM 809 O O . ASN A 1 100 ? 10.919 5.728 -0.610 1.00 90.19 100 ASN A O 1
ATOM 813 N N . ASP A 1 101 ? 11.859 6.726 -2.391 1.00 87.06 101 ASP A N 1
ATOM 814 C CA . ASP A 1 101 ? 13.217 6.767 -1.871 1.00 87.06 101 ASP A CA 1
ATOM 815 C C . ASP A 1 101 ? 13.542 8.175 -1.379 1.00 87.06 101 ASP A C 1
ATOM 817 O O . ASP A 1 101 ? 13.761 9.089 -2.173 1.00 87.06 101 ASP A O 1
ATOM 821 N N . PHE A 1 102 ? 13.601 8.348 -0.062 1.00 81.75 102 PHE A N 1
ATOM 822 C CA . PHE A 1 102 ? 13.990 9.618 0.553 1.00 81.75 102 PHE A CA 1
ATOM 823 C C . PHE A 1 102 ? 15.507 9.746 0.759 1.00 81.75 102 PHE A C 1
ATOM 825 O O . PHE A 1 102 ? 15.970 10.718 1.355 1.00 81.75 102 PHE A O 1
ATOM 832 N N . THR A 1 103 ? 16.308 8.777 0.301 1.00 81.44 103 THR A N 1
ATOM 833 C CA . THR A 1 103 ? 17.764 8.839 0.472 1.00 81.44 103 THR A CA 1
ATOM 834 C C . THR A 1 103 ? 18.404 9.786 -0.546 1.00 81.44 103 THR A C 1
ATOM 836 O O . THR A 1 103 ? 18.256 9.634 -1.756 1.00 81.44 103 THR A O 1
ATOM 839 N N . LEU A 1 104 ? 19.167 10.765 -0.048 1.00 73.00 104 LEU A N 1
ATOM 840 C CA . LEU A 1 104 ? 19.818 11.807 -0.861 1.00 73.00 104 LEU A CA 1
ATOM 841 C C . LEU A 1 104 ? 20.848 11.263 -1.865 1.00 73.00 104 LEU A C 1
ATOM 843 O O . LEU A 1 104 ? 21.193 11.944 -2.825 1.00 73.00 104 LEU A O 1
ATOM 847 N N . SER A 1 105 ? 21.361 10.055 -1.632 1.00 74.38 105 SER A N 1
ATOM 848 C CA . SER A 1 105 ? 22.353 9.389 -2.480 1.00 74.38 105 SER A CA 1
ATOM 849 C C . SER A 1 105 ? 21.741 8.466 -3.534 1.00 74.38 105 SER A C 1
ATOM 851 O O . SER A 1 105 ? 22.486 7.854 -4.300 1.00 74.38 105 SER A O 1
ATOM 853 N N . SER A 1 106 ? 20.417 8.288 -3.545 1.00 73.81 106 SER A N 1
ATOM 854 C CA . SER A 1 106 ? 19.784 7.376 -4.492 1.00 73.81 106 SER A CA 1
ATOM 855 C C . SER A 1 106 ? 19.805 7.964 -5.897 1.00 73.81 106 SER A C 1
ATOM 857 O O . SER A 1 106 ? 19.478 9.140 -6.075 1.00 73.81 106 SER A O 1
ATOM 859 N N . PRO A 1 107 ? 20.141 7.165 -6.925 1.00 70.62 107 PRO A N 1
ATOM 860 C CA . PRO A 1 107 ? 20.099 7.642 -8.294 1.00 70.62 107 PRO A CA 1
ATOM 861 C C . PRO A 1 107 ? 18.678 8.023 -8.715 1.00 70.62 107 PRO A C 1
ATOM 863 O O . PRO A 1 107 ? 18.545 8.813 -9.636 1.00 70.62 107 PRO A O 1
ATOM 866 N N . PHE A 1 108 ? 17.619 7.490 -8.093 1.00 80.44 108 PHE A N 1
ATOM 867 C CA . PHE A 1 108 ? 16.228 7.778 -8.444 1.00 80.44 108 PHE A CA 1
ATOM 868 C C . PHE A 1 108 ? 15.326 7.763 -7.206 1.00 80.44 108 PHE A C 1
ATOM 870 O O . PHE A 1 108 ? 15.497 6.937 -6.319 1.00 80.44 108 PHE A O 1
ATOM 877 N N . THR A 1 109 ? 14.329 8.645 -7.157 1.00 84.50 109 THR A N 1
ATOM 878 C CA . THR A 1 109 ? 13.491 8.874 -5.965 1.00 84.50 109 THR A CA 1
ATOM 879 C C . THR A 1 109 ? 12.418 7.806 -5.727 1.00 84.50 109 THR A C 1
ATOM 881 O O . THR A 1 109 ? 11.549 7.991 -4.878 1.00 84.50 109 THR A O 1
ATOM 884 N N . VAL A 1 110 ? 12.441 6.690 -6.459 1.00 89.44 110 VAL A N 1
ATOM 885 C CA . VAL A 1 110 ? 11.477 5.592 -6.310 1.00 89.44 110 VAL A CA 1
ATOM 886 C C . VAL A 1 110 ? 12.228 4.273 -6.181 1.00 89.44 110 VAL A C 1
ATOM 888 O O . VAL A 1 110 ? 13.036 3.926 -7.044 1.00 89.44 110 VAL A O 1
ATOM 891 N N . LYS A 1 111 ? 11.923 3.516 -5.124 1.00 88.88 111 LYS A N 1
ATOM 892 C CA . LYS A 1 111 ? 12.378 2.135 -4.944 1.00 88.88 111 LYS A CA 1
ATOM 893 C C . LYS A 1 111 ? 11.332 1.186 -5.495 1.00 88.88 111 LYS A C 1
ATOM 895 O O . LYS A 1 111 ? 10.147 1.294 -5.178 1.00 88.88 111 LYS A O 1
ATOM 900 N N . VAL A 1 112 ? 11.795 0.217 -6.268 1.00 90.94 112 VAL A N 1
ATOM 901 C CA . VAL A 1 112 ? 10.980 -0.890 -6.756 1.00 90.94 112 VAL A CA 1
ATOM 902 C C . VAL A 1 112 ? 11.679 -2.184 -6.383 1.00 90.94 112 VAL A C 1
ATOM 904 O O . VAL A 1 112 ? 12.884 -2.319 -6.577 1.00 90.94 112 VAL A O 1
ATOM 907 N N . GLN A 1 113 ? 10.927 -3.132 -5.839 1.00 91.12 113 GLN A N 1
ATOM 908 C CA . GLN A 1 113 ? 11.407 -4.477 -5.547 1.00 91.12 113 GLN A CA 1
ATOM 909 C C . GLN A 1 113 ? 10.403 -5.479 -6.109 1.00 91.12 113 GLN A C 1
ATOM 911 O O . GLN A 1 113 ? 9.198 -5.339 -5.884 1.00 91.12 113 GLN A O 1
ATOM 916 N N . ALA A 1 114 ? 10.884 -6.484 -6.839 1.00 90.06 114 ALA A N 1
ATOM 917 C CA . ALA A 1 114 ? 10.047 -7.612 -7.228 1.00 90.06 114 ALA A CA 1
ATOM 918 C C . ALA A 1 114 ? 9.582 -8.357 -5.969 1.00 90.06 114 ALA A C 1
ATOM 920 O O . ALA A 1 114 ? 10.329 -8.494 -5.000 1.00 90.06 114 ALA A O 1
ATOM 921 N N . GLY A 1 115 ? 8.334 -8.805 -5.972 1.00 87.38 115 GLY A N 1
ATOM 922 C CA . GLY A 1 115 ? 7.729 -9.513 -4.858 1.00 87.38 115 GLY A CA 1
ATOM 923 C C . GLY A 1 115 ? 7.106 -10.836 -5.286 1.00 87.38 115 GLY A C 1
ATOM 924 O O . GLY A 1 115 ? 6.875 -11.105 -6.465 1.00 87.38 115 GLY A O 1
ATOM 925 N N . GLU A 1 116 ? 6.834 -11.684 -4.299 1.00 87.56 116 GLU A N 1
ATOM 926 C CA . GLU A 1 116 ? 6.208 -12.985 -4.520 1.00 87.56 116 GLU A CA 1
ATOM 927 C C . GLU A 1 116 ? 4.713 -12.859 -4.832 1.00 87.56 116 GLU A C 1
ATOM 929 O O . GLU A 1 116 ? 4.059 -11.859 -4.526 1.00 87.56 116 GLU A O 1
ATOM 934 N N . LYS A 1 117 ? 4.140 -13.910 -5.420 1.00 84.19 117 LYS A N 1
ATOM 935 C CA . LYS A 1 117 ? 2.714 -13.960 -5.740 1.00 84.19 117 LYS A CA 1
ATOM 936 C C . LYS A 1 117 ? 1.863 -13.769 -4.479 1.00 84.19 117 LYS A C 1
ATOM 938 O O . LYS A 1 117 ? 1.825 -14.636 -3.612 1.00 84.19 117 LYS A O 1
ATOM 943 N N . ALA A 1 118 ? 1.124 -12.664 -4.427 1.00 82.38 118 ALA A N 1
ATOM 944 C CA . ALA A 1 118 ? 0.188 -12.386 -3.346 1.00 82.38 118 ALA A CA 1
ATOM 945 C C . ALA A 1 118 ? -1.135 -13.144 -3.556 1.00 82.38 118 ALA A C 1
ATOM 947 O O . ALA A 1 118 ? -1.842 -12.917 -4.546 1.00 82.38 118 ALA A O 1
ATOM 948 N N . ASP A 1 119 ? -1.492 -14.014 -2.608 1.00 82.38 119 ASP A N 1
ATOM 949 C CA . ASP A 1 119 ? -2.834 -14.581 -2.494 1.00 82.38 119 ASP A CA 1
ATOM 950 C C . ASP A 1 119 ? -3.663 -13.726 -1.530 1.00 82.38 119 ASP A C 1
ATOM 952 O O . ASP A 1 119 ? -3.497 -13.758 -0.311 1.00 82.38 119 ASP A O 1
ATOM 956 N N . LEU A 1 120 ? -4.613 -12.984 -2.101 1.00 80.62 120 LEU A N 1
ATOM 957 C CA . LEU A 1 120 ? -5.544 -12.115 -1.381 1.00 80.62 120 LEU A CA 1
ATOM 958 C C . LEU A 1 120 ? -6.342 -12.839 -0.288 1.00 80.62 120 LEU A C 1
ATOM 960 O O . LEU A 1 120 ? -6.895 -12.184 0.584 1.00 80.62 120 LEU A O 1
ATOM 964 N N . LYS A 1 121 ? -6.458 -14.169 -0.326 1.00 77.00 121 LYS A N 1
ATOM 965 C CA . LYS A 1 121 ? -7.178 -14.939 0.699 1.00 77.00 121 LYS A CA 1
ATOM 966 C C . LYS A 1 121 ? -6.266 -15.430 1.819 1.00 77.00 121 LYS A C 1
ATOM 968 O O . LYS A 1 121 ? -6.767 -15.771 2.890 1.00 77.00 121 LYS A O 1
ATOM 973 N N . ASN A 1 122 ? -4.952 -15.439 1.602 1.00 80.69 122 ASN A N 1
ATOM 974 C CA . ASN A 1 122 ? -3.968 -15.942 2.547 1.00 80.69 122 ASN A CA 1
ATOM 975 C C . ASN A 1 122 ? -3.115 -14.797 3.104 1.00 80.69 122 ASN A C 1
ATOM 977 O O . ASN A 1 122 ? -2.162 -14.341 2.470 1.00 80.69 122 ASN A O 1
ATOM 981 N N . GLN A 1 123 ? -3.415 -14.388 4.338 1.00 77.50 123 GLN A N 1
ATOM 982 C CA . GLN A 1 123 ? -2.713 -13.296 5.013 1.00 77.50 123 GLN A CA 1
ATOM 983 C C . GLN A 1 123 ? -1.195 -13.524 5.109 1.00 77.50 123 GLN A C 1
ATOM 985 O O . GLN A 1 123 ? -0.441 -12.560 5.017 1.00 77.50 123 GLN A O 1
ATOM 990 N N . ASN A 1 124 ? -0.728 -14.774 5.220 1.00 81.44 124 ASN A N 1
ATOM 991 C CA . ASN A 1 124 ? 0.706 -15.067 5.299 1.00 81.44 124 ASN A CA 1
ATOM 992 C C . ASN A 1 124 ? 1.441 -14.699 4.004 1.00 81.44 124 ASN A C 1
ATOM 994 O O . ASN A 1 124 ? 2.559 -14.198 4.066 1.00 81.44 124 ASN A O 1
ATOM 998 N N . SER A 1 125 ? 0.794 -14.868 2.844 1.00 83.25 125 SER A N 1
ATOM 999 C CA . SER A 1 125 ? 1.360 -14.454 1.550 1.00 83.25 125 SER A CA 1
ATOM 1000 C C . SER A 1 125 ? 1.453 -12.931 1.400 1.00 83.25 125 SER A C 1
ATOM 1002 O O . SER A 1 125 ? 2.202 -12.423 0.570 1.00 83.25 125 SER A O 1
ATOM 1004 N N . LEU A 1 126 ? 0.701 -12.191 2.221 1.00 85.62 126 LEU A N 1
ATOM 1005 C CA . LEU A 1 126 ? 0.660 -10.735 2.206 1.00 85.62 126 LEU A CA 1
ATOM 1006 C C . LEU A 1 126 ? 1.638 -10.101 3.194 1.00 85.62 126 LEU A C 1
ATOM 1008 O O . LEU A 1 126 ? 1.883 -8.907 3.083 1.00 85.62 126 LEU A O 1
ATOM 1012 N N . LEU A 1 127 ? 2.229 -10.859 4.126 1.00 85.88 127 LEU A N 1
ATOM 1013 C CA . LEU A 1 127 ? 3.121 -10.312 5.159 1.00 85.88 127 LEU A CA 1
ATOM 1014 C C . LEU A 1 127 ? 4.305 -9.535 4.572 1.00 85.88 127 LEU A C 1
ATOM 1016 O O . LEU A 1 127 ? 4.650 -8.477 5.088 1.00 85.88 127 LEU A O 1
ATOM 1020 N N . ALA A 1 128 ? 4.851 -9.983 3.439 1.00 88.56 128 ALA A N 1
ATOM 1021 C CA . ALA A 1 128 ? 5.906 -9.258 2.729 1.00 88.56 128 ALA A CA 1
ATOM 1022 C C . ALA A 1 128 ? 5.466 -7.853 2.265 1.00 88.56 128 ALA A C 1
ATOM 1024 O O . ALA A 1 128 ? 6.290 -6.962 2.087 1.00 88.56 128 ALA A O 1
ATOM 1025 N N . TYR A 1 129 ? 4.168 -7.634 2.070 1.00 92.25 129 TYR A N 1
ATOM 1026 C CA . TYR A 1 129 ? 3.572 -6.392 1.578 1.00 92.25 129 TYR A CA 1
ATOM 1027 C C . TYR A 1 129 ? 3.011 -5.507 2.695 1.00 92.25 129 TYR A C 1
ATOM 1029 O O . TYR A 1 129 ? 2.292 -4.544 2.422 1.00 92.25 129 TYR A O 1
ATOM 1037 N N . GLN A 1 130 ? 3.295 -5.839 3.956 1.00 93.06 130 GLN A N 1
ATOM 1038 C CA . GLN A 1 130 ? 2.750 -5.134 5.108 1.00 93.06 130 GLN A CA 1
ATOM 1039 C C . GLN A 1 130 ? 3.247 -3.689 5.178 1.00 93.06 130 GLN A C 1
ATOM 1041 O O . GLN A 1 130 ? 4.434 -3.401 5.012 1.00 93.06 130 GLN A O 1
ATOM 1046 N N . VAL A 1 131 ? 2.313 -2.782 5.458 1.00 93.62 131 VAL A N 1
ATOM 1047 C CA . VAL A 1 131 ? 2.574 -1.357 5.641 1.00 93.62 131 VAL A CA 1
ATOM 1048 C C . VAL A 1 131 ? 2.800 -1.062 7.116 1.00 93.62 131 VAL A C 1
ATOM 1050 O O . VAL A 1 131 ? 2.011 -1.440 7.986 1.00 93.62 131 VAL A O 1
ATOM 1053 N N . CYS A 1 132 ? 3.860 -0.321 7.380 1.00 94.38 132 CYS A N 1
ATOM 1054 C CA . CYS A 1 132 ? 4.190 0.242 8.670 1.00 94.38 132 CYS A CA 1
ATOM 1055 C C . CYS A 1 132 ? 4.177 1.769 8.581 1.00 94.38 132 CYS A C 1
ATOM 1057 O O . CYS A 1 132 ? 4.337 2.351 7.509 1.00 94.38 132 CYS A O 1
ATOM 1059 N N . ILE A 1 133 ? 3.976 2.410 9.726 1.00 93.19 133 ILE A N 1
ATOM 1060 C CA . ILE A 1 133 ? 4.187 3.847 9.885 1.00 93.19 133 ILE A CA 1
ATOM 1061 C C . ILE A 1 133 ? 5.354 4.068 10.845 1.00 93.19 133 ILE A C 1
ATOM 1063 O O . ILE A 1 133 ? 5.437 3.398 11.882 1.00 93.19 133 ILE A O 1
ATOM 1067 N N . ASP A 1 134 ? 6.261 4.964 10.483 1.00 91.00 134 ASP A N 1
ATOM 1068 C CA . ASP A 1 134 ? 7.353 5.389 11.355 1.00 91.00 134 ASP A CA 1
ATOM 1069 C C . ASP A 1 134 ? 6.893 6.471 12.357 1.00 91.00 134 ASP A C 1
ATOM 1071 O O . ASP A 1 134 ? 5.710 6.816 12.458 1.00 91.00 134 ASP A O 1
ATOM 1075 N N . LYS A 1 135 ? 7.837 7.004 13.139 1.00 88.00 135 LYS A N 1
ATOM 1076 C CA . LYS A 1 135 ? 7.581 8.111 14.074 1.00 88.00 135 LYS A CA 1
ATOM 1077 C C . LYS A 1 135 ? 7.277 9.441 13.384 1.00 88.00 135 LYS A C 1
ATOM 1079 O O . LYS A 1 135 ? 6.631 10.291 13.994 1.00 88.00 135 LYS A O 1
ATOM 1084 N N . GLU A 1 136 ? 7.753 9.625 12.158 1.00 86.94 136 GLU A N 1
ATOM 1085 C CA . GLU A 1 136 ? 7.607 10.857 11.377 1.00 86.94 136 GLU A CA 1
ATOM 1086 C C . GLU A 1 136 ? 6.277 10.894 10.606 1.00 86.94 136 GLU A C 1
ATOM 1088 O O . GLU A 1 136 ? 5.866 11.938 10.104 1.00 86.94 136 GLU A O 1
ATOM 1093 N N . GLY A 1 137 ? 5.546 9.777 10.586 1.00 86.88 137 GLY A N 1
ATOM 1094 C CA . GLY 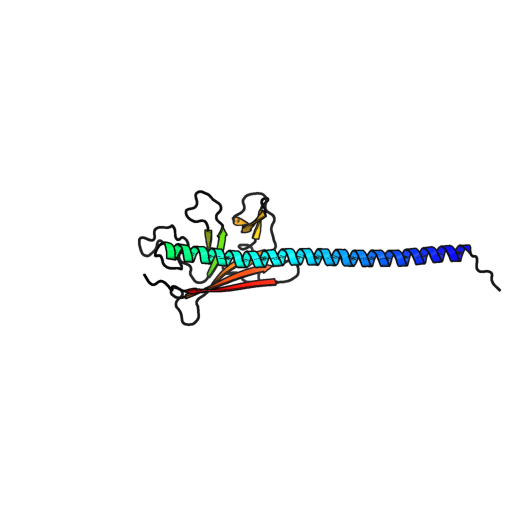A 1 137 ? 4.252 9.644 9.930 1.00 86.88 137 GLY A CA 1
ATOM 1095 C C . GLY A 1 137 ? 4.339 9.165 8.480 1.00 86.88 137 GLY A C 1
ATOM 1096 O O . GLY A 1 137 ? 3.341 9.251 7.761 1.00 86.88 137 GLY A O 1
ATOM 1097 N N . ILE A 1 138 ? 5.492 8.655 8.049 1.00 88.00 138 ILE A N 1
ATOM 1098 C CA . ILE A 1 138 ? 5.723 8.106 6.715 1.00 88.00 138 ILE A CA 1
ATOM 1099 C C . ILE A 1 138 ? 5.200 6.671 6.673 1.00 88.00 138 ILE A C 1
ATOM 1101 O O . ILE A 1 138 ? 5.538 5.827 7.5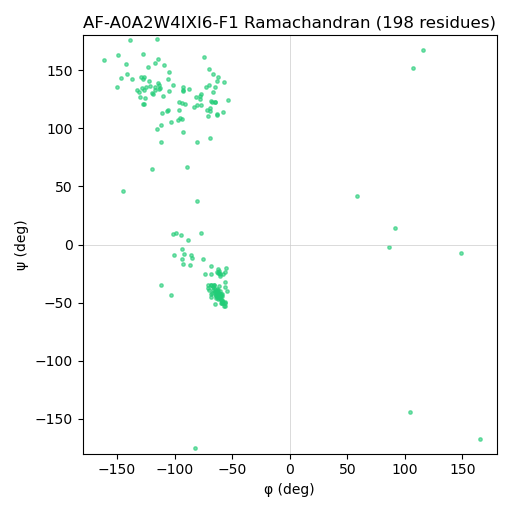06 1.00 88.00 138 ILE A O 1
ATOM 1105 N N . TYR A 1 139 ? 4.353 6.398 5.683 1.00 91.81 139 TYR A N 1
ATOM 1106 C CA . TYR A 1 139 ? 3.785 5.077 5.443 1.00 91.81 139 TYR A CA 1
ATOM 1107 C C . TYR A 1 139 ? 4.621 4.332 4.407 1.00 91.81 139 TYR A C 1
ATOM 1109 O O . TYR A 1 139 ? 4.541 4.618 3.210 1.00 91.81 139 TYR A O 1
ATOM 1117 N N . ASP A 1 140 ? 5.362 3.316 4.835 1.00 92.75 140 ASP A N 1
ATOM 1118 C CA . ASP A 1 140 ? 6.111 2.474 3.908 1.00 92.75 140 ASP A CA 1
ATOM 1119 C C . ASP A 1 140 ? 6.047 0.985 4.259 1.00 92.75 140 ASP A C 1
ATOM 1121 O O . ASP A 1 140 ? 5.417 0.587 5.238 1.00 92.75 140 ASP A O 1
ATOM 1125 N N . TYR A 1 141 ? 6.630 0.130 3.420 1.00 93.19 141 TYR A N 1
ATOM 1126 C CA . TYR A 1 141 ? 6.781 -1.284 3.735 1.00 93.19 141 TYR A CA 1
ATOM 1127 C C . TYR A 1 141 ? 7.540 -1.452 5.045 1.00 93.19 141 TYR A C 1
ATOM 1129 O O . TYR A 1 141 ? 8.534 -0.770 5.299 1.00 93.19 141 TYR A O 1
ATOM 1137 N N . CYS A 1 142 ? 7.102 -2.404 5.862 1.00 91.19 142 CYS A N 1
ATOM 1138 C CA . CYS A 1 142 ? 7.737 -2.679 7.145 1.00 91.19 142 CYS A CA 1
ATOM 1139 C C . CYS A 1 142 ? 9.225 -3.043 7.026 1.00 91.19 142 CYS A C 1
ATOM 1141 O O . CYS A 1 142 ? 9.965 -2.812 7.982 1.00 91.19 142 CYS A O 1
ATOM 1143 N N . ASP A 1 143 ? 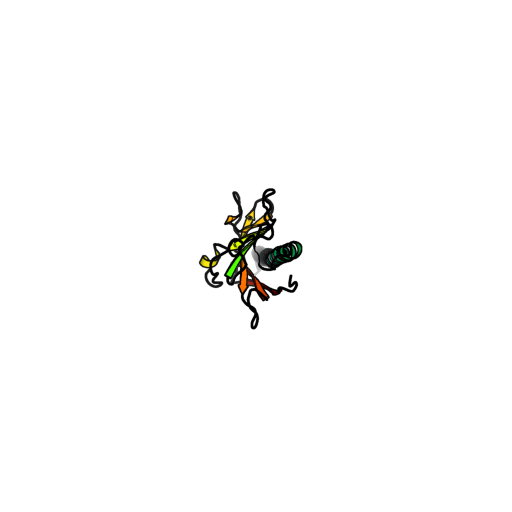9.658 -3.566 5.877 1.00 89.50 143 ASP A N 1
ATOM 1144 C CA . ASP A 1 143 ? 11.057 -3.903 5.583 1.00 89.50 143 ASP A CA 1
ATOM 1145 C C . ASP A 1 143 ? 11.927 -2.660 5.322 1.00 89.50 143 ASP A C 1
ATOM 1147 O O . ASP A 1 143 ? 13.134 -2.692 5.546 1.00 89.50 143 ASP A O 1
ATOM 1151 N N . ASN A 1 144 ? 11.322 -1.551 4.882 1.00 87.31 144 ASN A N 1
ATOM 1152 C CA . ASN A 1 144 ? 12.031 -0.312 4.553 1.00 87.31 144 ASN A CA 1
ATOM 1153 C C . ASN A 1 144 ? 12.243 0.602 5.769 1.00 87.31 144 ASN A C 1
ATOM 1155 O O . ASN A 1 144 ? 13.074 1.508 5.714 1.00 87.31 144 ASN A O 1
ATOM 1159 N N . ILE A 1 145 ? 11.496 0.389 6.858 1.00 86.44 145 ILE A N 1
ATOM 1160 C CA . ILE A 1 145 ? 11.561 1.218 8.066 1.00 86.44 145 ILE A CA 1
ATOM 1161 C C . ILE A 1 145 ? 12.493 0.561 9.085 1.00 86.44 145 ILE A C 1
ATOM 1163 O O . ILE A 1 145 ? 12.204 -0.514 9.621 1.00 86.44 145 ILE A O 1
ATOM 1167 N N . VAL A 1 146 ? 13.600 1.244 9.380 1.00 83.62 146 VAL A N 1
ATOM 1168 C CA . VAL A 1 146 ? 14.579 0.836 10.393 1.00 83.62 146 VAL A CA 1
ATOM 1169 C C . 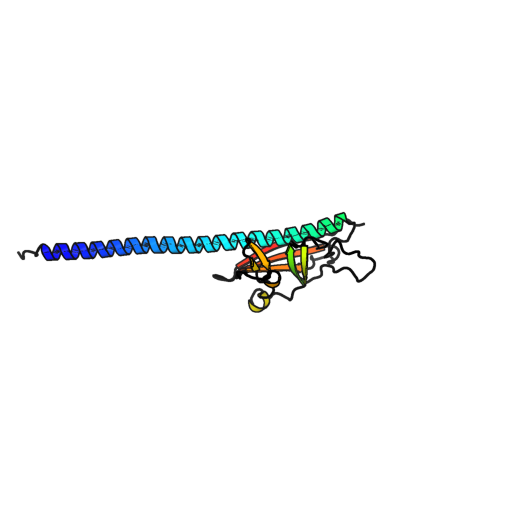VAL A 1 146 ? 14.275 1.563 11.704 1.00 83.62 146 VAL A C 1
ATOM 1171 O O . VAL A 1 146 ? 14.256 2.789 11.747 1.00 83.62 146 VAL A O 1
ATOM 1174 N N . GLY A 1 147 ? 14.054 0.808 12.782 1.00 83.56 147 GLY A N 1
ATOM 1175 C CA . GLY A 1 147 ? 13.780 1.349 14.116 1.00 83.56 147 GLY A CA 1
ATOM 1176 C C . GLY A 1 147 ? 12.310 1.249 14.526 1.00 83.56 147 GLY A C 1
ATOM 1177 O O . GLY A 1 147 ? 11.637 0.259 14.234 1.00 83.56 147 GLY A O 1
ATOM 1178 N N . ASP A 1 148 ? 11.831 2.260 15.251 1.00 87.00 148 ASP A N 1
ATOM 1179 C CA . ASP A 1 148 ? 10.491 2.257 15.837 1.00 87.00 148 ASP A CA 1
ATOM 1180 C C . ASP A 1 148 ? 9.414 2.402 14.761 1.00 87.00 148 ASP A C 1
ATOM 1182 O O . ASP A 1 148 ? 9.233 3.467 14.167 1.00 87.00 148 ASP A O 1
ATOM 1186 N N . LYS A 1 149 ? 8.670 1.317 14.552 1.00 92.00 149 LYS A N 1
ATOM 1187 C CA . LYS A 1 149 ? 7.597 1.229 13.566 1.00 92.00 149 LYS A CA 1
ATOM 1188 C C . LYS A 1 149 ? 6.321 0.702 14.193 1.00 92.00 149 LYS A C 1
ATOM 1190 O O . LYS A 1 149 ? 6.343 -0.178 15.054 1.00 92.00 149 LYS A O 1
ATOM 1195 N N . LYS A 1 150 ? 5.188 1.224 13.733 1.00 92.00 150 LYS A N 1
ATOM 1196 C CA . LYS A 1 150 ? 3.871 0.696 14.072 1.00 92.00 150 LYS A CA 1
ATOM 1197 C C . LYS A 1 150 ? 3.311 -0.060 12.881 1.00 92.00 150 LYS A C 1
ATOM 1199 O O . LYS A 1 150 ? 3.004 0.521 11.842 1.00 92.00 150 LYS A O 1
ATOM 1204 N N . GLU A 1 151 ? 3.137 -1.356 13.077 1.00 90.75 151 GLU A N 1
ATOM 1205 C CA . GLU A 1 151 ? 2.527 -2.238 12.097 1.00 90.75 151 GLU A CA 1
ATOM 1206 C C . GLU A 1 151 ? 1.049 -1.913 11.887 1.00 90.75 151 GLU A C 1
ATOM 1208 O O . GLU A 1 151 ? 0.258 -1.800 12.832 1.00 90.75 151 GLU A O 1
ATOM 1213 N N . LEU A 1 152 ? 0.666 -1.792 10.619 1.00 89.88 152 LEU A N 1
ATOM 1214 C CA . LEU A 1 152 ? -0.722 -1.681 10.208 1.00 89.88 152 LEU A CA 1
ATOM 1215 C C . LEU A 1 152 ? -1.152 -3.015 9.602 1.00 89.88 152 LEU A C 1
ATOM 1217 O O . LEU A 1 152 ? -0.375 -3.712 8.956 1.00 89.88 152 LEU A O 1
ATOM 1221 N N . LYS A 1 153 ? -2.431 -3.363 9.760 1.00 90.19 153 LYS A N 1
ATOM 1222 C CA . LYS A 1 153 ? -3.039 -4.513 9.065 1.00 90.19 153 LYS A CA 1
ATOM 1223 C C . LYS A 1 153 ? -3.420 -4.159 7.623 1.00 90.19 153 LYS A C 1
ATOM 1225 O O . LYS A 1 153 ? -4.503 -4.524 7.164 1.00 90.19 153 LYS A O 1
ATOM 1230 N N . LEU A 1 154 ? -2.579 -3.353 6.980 1.00 91.69 154 LEU A N 1
ATOM 1231 C CA . LEU A 1 154 ? -2.700 -2.874 5.610 1.00 91.69 154 LEU A CA 1
ATOM 1232 C C . LEU A 1 154 ? -1.565 -3.493 4.805 1.00 91.69 154 LEU A C 1
ATOM 1234 O O . LEU A 1 154 ? -0.423 -3.490 5.254 1.00 91.69 154 LEU A O 1
ATOM 1238 N N . TYR A 1 155 ? -1.890 -3.994 3.624 1.00 93.12 155 TYR A N 1
ATOM 1239 C CA . TYR A 1 155 ? -0.949 -4.659 2.736 1.00 93.12 155 TYR A CA 1
ATOM 1240 C C . TYR A 1 155 ? -1.045 -3.997 1.372 1.00 93.12 155 TYR A C 1
ATOM 1242 O O . TYR A 1 155 ? -2.141 -3.958 0.816 1.00 93.12 155 TYR A O 1
ATOM 1250 N N . LYS A 1 156 ? 0.056 -3.436 0.864 1.00 94.12 156 LYS A N 1
ATOM 1251 C CA . LYS A 1 156 ? 0.080 -2.657 -0.383 1.00 94.12 156 LYS A CA 1
ATOM 1252 C C . LYS A 1 156 ? 0.970 -3.328 -1.421 1.00 94.12 156 LYS A C 1
ATOM 1254 O O . LYS A 1 156 ? 2.044 -3.790 -1.067 1.00 94.12 156 LYS A O 1
ATOM 1259 N N . PHE A 1 157 ? 0.533 -3.417 -2.670 1.00 94.62 157 PHE A N 1
ATOM 1260 C CA . PHE A 1 157 ? 1.360 -3.938 -3.757 1.00 94.62 157 PHE A CA 1
ATOM 1261 C C . PHE A 1 157 ? 0.817 -3.514 -5.116 1.00 94.62 157 PHE A C 1
ATOM 1263 O O . PHE A 1 157 ? -0.374 -3.242 -5.278 1.00 94.62 157 PHE A O 1
ATOM 1270 N N . ILE A 1 158 ? 1.692 -3.539 -6.116 1.00 95.00 158 ILE A N 1
ATOM 1271 C CA . ILE A 1 158 ? 1.308 -3.418 -7.517 1.00 95.00 158 ILE A CA 1
ATOM 1272 C C . ILE A 1 158 ? 1.324 -4.800 -8.152 1.00 95.00 158 ILE A C 1
ATOM 1274 O O . ILE A 1 158 ? 2.262 -5.571 -7.957 1.00 95.00 158 ILE A O 1
ATOM 1278 N N . LYS A 1 159 ? 0.305 -5.095 -8.953 1.00 94.50 159 LYS A N 1
ATOM 1279 C CA . LYS A 1 159 ? 0.285 -6.230 -9.867 1.00 94.50 159 LYS A CA 1
ATOM 1280 C C . LYS A 1 159 ? 0.373 -5.719 -11.301 1.00 94.50 159 LYS A C 1
ATOM 1282 O O . LYS A 1 159 ? -0.425 -4.881 -11.713 1.00 94.50 159 LYS A O 1
ATOM 1287 N N . ILE A 1 160 ? 1.317 -6.254 -12.059 1.00 93.56 160 ILE A N 1
ATOM 1288 C CA . ILE A 1 160 ? 1.479 -5.966 -13.482 1.00 93.56 160 ILE A CA 1
ATOM 1289 C C . ILE A 1 160 ? 0.978 -7.167 -14.269 1.00 93.56 160 ILE A C 1
ATOM 1291 O O . ILE A 1 160 ? 1.284 -8.316 -13.947 1.00 93.56 160 ILE A O 1
ATOM 1295 N N . SER A 1 161 ? 0.161 -6.893 -15.278 1.00 92.56 161 SER A N 1
ATOM 1296 C CA . SER A 1 161 ? -0.423 -7.899 -16.157 1.00 92.56 161 SER A CA 1
ATOM 1297 C C . SER A 1 161 ? -0.480 -7.394 -17.592 1.00 92.56 161 SER A C 1
ATOM 1299 O O . SER A 1 161 ? -0.513 -6.187 -17.842 1.00 92.56 161 SER A O 1
ATOM 1301 N N . LYS A 1 162 ? -0.492 -8.322 -18.543 1.00 90.94 162 LYS A N 1
ATOM 1302 C CA . LYS A 1 162 ? -0.673 -8.017 -19.959 1.00 90.94 162 LYS A CA 1
ATOM 1303 C C . LYS A 1 162 ? -2.080 -7.486 -20.244 1.00 90.94 162 LYS A C 1
ATOM 1305 O O . LYS A 1 162 ? -3.051 -7.875 -19.597 1.00 90.94 162 LYS A O 1
ATOM 1310 N N . VAL A 1 163 ? -2.175 -6.588 -21.222 1.00 89.06 163 VAL A N 1
ATOM 1311 C CA . VAL A 1 163 ? -3.453 -6.132 -21.782 1.00 89.06 163 VAL A CA 1
ATOM 1312 C C . VAL A 1 163 ? -3.855 -7.080 -22.908 1.00 89.06 163 VAL A C 1
ATOM 1314 O O . VAL A 1 163 ? -3.030 -7.410 -23.761 1.00 89.06 163 VAL A O 1
ATOM 1317 N N . ASP A 1 164 ? -5.116 -7.508 -22.938 1.00 85.00 164 ASP A N 1
ATOM 1318 C CA . ASP A 1 164 ? -5.618 -8.391 -23.992 1.00 85.00 164 ASP A CA 1
ATOM 1319 C C . ASP A 1 164 ? -5.344 -7.797 -25.384 1.00 85.00 164 ASP A C 1
ATOM 1321 O O . ASP A 1 164 ? -5.721 -6.665 -25.685 1.00 85.00 164 ASP A O 1
ATOM 1325 N N . GLY A 1 165 ? -4.657 -8.568 -26.232 1.00 81.69 165 GLY A N 1
ATOM 1326 C CA . GLY A 1 165 ? -4.307 -8.163 -27.597 1.00 81.69 165 GLY A CA 1
ATOM 1327 C C . GLY A 1 165 ? -3.007 -7.364 -27.762 1.00 81.69 165 GLY A C 1
ATOM 1328 O O . GLY A 1 165 ? -2.640 -7.096 -28.902 1.00 81.69 165 GLY A O 1
ATOM 1329 N N . TYR A 1 166 ? -2.280 -7.037 -26.687 1.00 82.38 166 TYR A N 1
ATOM 1330 C CA . TYR A 1 166 ? -1.015 -6.286 -26.751 1.00 82.38 166 TYR A CA 1
ATOM 1331 C C . TYR A 1 166 ? 0.118 -7.011 -26.035 1.00 82.38 166 TYR A C 1
ATOM 1333 O O . TYR A 1 166 ? -0.116 -7.639 -25.009 1.00 82.38 166 TYR A O 1
ATOM 1341 N N . ASP A 1 167 ? 1.350 -6.923 -26.542 1.00 82.38 167 ASP A N 1
ATOM 1342 C CA . ASP A 1 167 ? 2.526 -7.402 -25.803 1.00 82.38 167 ASP A CA 1
ATOM 1343 C C . ASP A 1 167 ? 2.822 -6.506 -24.588 1.00 82.38 167 ASP A C 1
ATOM 1345 O O . ASP A 1 167 ? 2.550 -5.305 -24.625 1.00 82.38 167 ASP A O 1
ATOM 1349 N N . ILE A 1 168 ? 3.422 -7.057 -23.527 1.00 78.00 168 ILE A N 1
ATOM 1350 C CA . ILE A 1 168 ? 3.769 -6.283 -22.323 1.00 78.00 168 ILE A CA 1
ATOM 1351 C C . ILE A 1 168 ? 4.749 -5.141 -22.625 1.00 78.00 168 ILE A C 1
ATOM 1353 O O . ILE A 1 168 ? 4.732 -4.105 -21.963 1.00 78.00 168 ILE A O 1
ATOM 1357 N N . ASN A 1 169 ? 5.568 -5.279 -23.670 1.00 79.19 169 ASN A N 1
ATOM 1358 C CA . ASN A 1 169 ? 6.457 -4.214 -24.127 1.00 79.19 169 ASN A CA 1
ATOM 1359 C C . ASN A 1 169 ? 5.725 -3.094 -24.884 1.00 79.19 169 ASN A C 1
ATOM 1361 O O . ASN A 1 169 ? 6.309 -2.042 -25.101 1.00 79.19 169 ASN A O 1
ATOM 1365 N N . GLN A 1 170 ? 4.463 -3.289 -25.271 1.00 82.44 170 GLN A N 1
ATOM 1366 C CA . GLN A 1 170 ? 3.642 -2.281 -25.949 1.00 82.44 170 GLN A CA 1
ATOM 1367 C C . GLN A 1 170 ? 2.629 -1.648 -24.995 1.00 82.44 170 GLN A C 1
ATOM 1369 O O . GLN A 1 170 ? 2.423 -0.433 -25.014 1.00 82.44 170 GLN A O 1
ATOM 1374 N N . ALA A 1 171 ? 1.985 -2.477 -24.173 1.00 86.75 171 ALA A N 1
ATOM 1375 C CA . ALA A 1 171 ? 1.009 -2.044 -23.193 1.00 86.75 171 ALA A CA 1
ATOM 1376 C C . ALA A 1 171 ? 0.991 -2.975 -21.979 1.00 86.75 171 ALA A C 1
ATOM 1378 O O . ALA A 1 171 ? 0.924 -4.197 -22.108 1.00 86.75 171 ALA A O 1
ATOM 1379 N N . MET A 1 172 ? 0.950 -2.386 -20.789 1.00 91.25 172 MET A N 1
ATOM 1380 C CA . MET A 1 172 ? 0.787 -3.118 -19.541 1.00 91.25 172 MET A CA 1
ATOM 1381 C C . MET A 1 172 ? -0.366 -2.552 -18.718 1.00 91.25 172 MET A C 1
ATOM 1383 O O . MET A 1 172 ? -0.588 -1.339 -18.654 1.00 91.25 172 MET A O 1
ATOM 1387 N N . LYS A 1 173 ? -1.098 -3.448 -18.062 1.00 93.06 173 LYS A N 1
ATOM 1388 C CA . LYS A 1 173 ? -2.097 -3.113 -17.056 1.00 93.06 173 LYS A CA 1
ATOM 1389 C C . LYS A 1 173 ? -1.436 -3.160 -15.688 1.00 93.06 173 LYS A C 1
ATOM 1391 O O . LYS A 1 173 ? -0.910 -4.194 -15.276 1.00 93.06 173 LYS A O 1
ATOM 1396 N N . VAL A 1 174 ? -1.489 -2.036 -14.991 1.00 94.25 174 VAL A N 1
ATOM 1397 C CA . VAL A 1 174 ? -0.930 -1.867 -13.653 1.00 94.25 174 VAL A CA 1
ATOM 1398 C C . VAL A 1 174 ? -2.088 -1.718 -12.681 1.00 94.25 174 VAL A C 1
ATOM 1400 O O . VAL A 1 174 ? -2.827 -0.733 -12.726 1.00 94.25 174 VAL A O 1
ATOM 1403 N N . ASP A 1 175 ? -2.233 -2.711 -11.814 1.00 95.00 175 ASP A N 1
ATOM 1404 C CA . ASP A 1 175 ? -3.238 -2.769 -10.762 1.00 95.00 175 ASP A CA 1
ATOM 1405 C C . ASP A 1 175 ? -2.567 -2.441 -9.426 1.00 95.00 175 ASP A C 1
ATOM 1407 O O . ASP A 1 175 ? -1.829 -3.254 -8.868 1.00 95.00 175 ASP A O 1
ATOM 1411 N N . SER A 1 176 ? -2.811 -1.242 -8.904 1.00 95.31 176 SER A N 1
ATOM 1412 C CA . SER A 1 176 ? -2.403 -0.867 -7.551 1.00 95.31 176 SER A CA 1
ATOM 1413 C C . SER A 1 176 ? -3.450 -1.375 -6.568 1.00 95.31 176 SER A C 1
ATOM 1415 O O . SER A 1 176 ? -4.618 -0.986 -6.653 1.00 95.31 176 SER A O 1
ATOM 1417 N N . LYS A 1 177 ? -3.052 -2.261 -5.652 1.00 94.31 177 LYS A N 1
ATOM 1418 C CA . LYS A 1 177 ? -3.952 -2.939 -4.715 1.00 94.31 177 LYS A CA 1
ATOM 1419 C C . LYS A 1 177 ? -3.548 -2.681 -3.271 1.00 94.31 177 LYS A C 1
ATOM 1421 O O . LYS A 1 177 ? -2.369 -2.692 -2.914 1.00 94.31 177 LYS A O 1
ATOM 1426 N N . ILE A 1 178 ? -4.556 -2.486 -2.424 1.00 93.06 178 ILE A N 1
ATOM 1427 C CA . ILE A 1 178 ? -4.418 -2.529 -0.971 1.00 93.06 178 ILE A CA 1
ATOM 1428 C C . ILE A 1 178 ? -5.447 -3.456 -0.361 1.00 93.06 178 ILE A C 1
ATOM 1430 O O . ILE A 1 178 ? -6.636 -3.371 -0.656 1.00 93.06 178 ILE A O 1
ATOM 1434 N N . VAL A 1 179 ? -4.976 -4.282 0.565 1.00 91.56 179 VAL A N 1
ATOM 1435 C CA . VAL A 1 179 ? -5.804 -5.169 1.369 1.00 91.56 179 VAL A CA 1
ATOM 1436 C C . VAL A 1 179 ? -5.760 -4.736 2.823 1.00 91.56 179 VAL A C 1
ATOM 1438 O O . VAL A 1 179 ? -4.698 -4.437 3.368 1.00 91.56 179 VAL A O 1
ATOM 1441 N N . TRP A 1 180 ? -6.918 -4.734 3.472 1.00 88.44 180 TRP A N 1
ATOM 1442 C CA . TRP A 1 180 ? -7.069 -4.376 4.874 1.00 88.44 180 TRP A CA 1
ATOM 1443 C C . TRP A 1 180 ? -7.784 -5.479 5.666 1.00 88.44 180 TRP A C 1
ATOM 1445 O O . TRP A 1 180 ? -8.899 -5.866 5.319 1.00 88.44 180 TRP A O 1
ATOM 1455 N N . TYR A 1 181 ? -7.162 -5.934 6.765 1.00 79.25 181 TYR A N 1
ATOM 1456 C CA . TYR A 1 181 ? -7.657 -7.010 7.643 1.00 79.25 181 TYR A CA 1
ATOM 1457 C C . TYR A 1 181 ? -7.885 -6.549 9.097 1.00 79.25 181 TYR A C 1
ATOM 1459 O O . TYR A 1 181 ? -7.206 -7.014 10.012 1.00 79.25 181 TYR A O 1
ATOM 1467 N N . SER A 1 182 ? -8.828 -5.637 9.373 1.00 69.31 182 SER A N 1
ATOM 1468 C CA . SER A 1 182 ? -9.168 -5.299 10.781 1.00 69.31 182 SER A CA 1
ATOM 1469 C C . SER A 1 182 ? -10.561 -5.723 11.251 1.00 69.31 182 SER A C 1
ATOM 1471 O O . SER A 1 182 ? -10.703 -6.105 12.410 1.00 69.31 182 SER A O 1
ATOM 1473 N N . LYS A 1 183 ? -11.576 -5.690 10.379 1.00 66.06 183 LYS A N 1
ATOM 1474 C CA . LYS A 1 183 ? -12.970 -6.078 10.686 1.00 66.06 183 LYS A CA 1
ATOM 1475 C C . LYS A 1 183 ? -13.633 -6.748 9.475 1.00 66.06 183 LYS A C 1
ATOM 1477 O O . LYS A 1 183 ? -14.737 -6.392 9.075 1.00 66.06 183 LYS A O 1
ATOM 1482 N N . GLY A 1 184 ? -12.902 -7.672 8.857 1.00 70.06 184 GLY A N 1
ATOM 1483 C CA . GLY A 1 184 ? -13.241 -8.300 7.580 1.00 70.06 184 GLY A CA 1
ATOM 1484 C C . GLY A 1 184 ? -12.224 -7.965 6.491 1.00 70.06 184 GLY A C 1
ATOM 1485 O O . GLY A 1 184 ? -11.381 -7.088 6.676 1.00 70.06 184 GLY A O 1
ATOM 1486 N N . PHE A 1 185 ? -12.310 -8.691 5.379 1.00 80.06 185 PHE A N 1
ATOM 1487 C CA . PHE A 1 185 ? -11.493 -8.464 4.192 1.00 80.06 185 PHE A CA 1
ATOM 1488 C C . PHE A 1 185 ? -12.039 -7.260 3.419 1.00 80.06 185 PHE A C 1
ATOM 1490 O O . PHE A 1 185 ? -13.207 -7.247 3.017 1.00 80.06 185 PHE A O 1
ATOM 1497 N N . LYS A 1 186 ? -11.207 -6.234 3.243 1.00 85.88 186 LYS A N 1
ATOM 1498 C CA . LYS A 1 186 ? -11.486 -5.094 2.366 1.00 85.88 186 LYS A CA 1
ATOM 1499 C C . LYS A 1 186 ? -10.348 -4.948 1.371 1.00 85.88 186 LYS A C 1
ATOM 1501 O O . LYS A 1 186 ? -9.185 -5.004 1.762 1.00 85.88 186 LYS A O 1
ATOM 1506 N N . GLU A 1 187 ? -10.707 -4.731 0.115 1.00 88.88 187 GLU A N 1
ATOM 1507 C CA . GLU A 1 187 ? -9.776 -4.518 -0.986 1.00 88.88 187 GLU A CA 1
ATOM 1508 C C . GLU A 1 187 ? -10.063 -3.163 -1.630 1.00 88.88 187 GLU A C 1
ATOM 1510 O O . GLU A 1 187 ? -11.220 -2.794 -1.845 1.00 88.88 187 GLU A O 1
ATOM 1515 N N . PHE A 1 188 ? -8.995 -2.432 -1.918 1.00 90.00 188 PHE A N 1
ATOM 1516 C CA . PHE A 1 188 ? -9.004 -1.228 -2.730 1.00 90.00 188 PHE A CA 1
ATOM 1517 C C . PHE A 1 188 ? -8.121 -1.481 -3.937 1.00 90.00 188 PHE A C 1
ATOM 1519 O O . PHE A 1 188 ? -6.976 -1.899 -3.780 1.00 90.00 188 PHE A O 1
ATOM 1526 N N . GLU A 1 189 ? -8.642 -1.207 -5.124 1.00 92.88 189 GLU A N 1
ATOM 1527 C CA . GLU A 1 189 ? -7.917 -1.379 -6.374 1.00 92.88 189 GLU A CA 1
ATOM 1528 C C . GLU A 1 189 ? -8.084 -0.130 -7.230 1.00 92.88 189 GLU A C 1
ATOM 1530 O O . GLU A 1 189 ? -9.193 0.384 -7.396 1.00 92.88 189 GLU A O 1
ATOM 1535 N N . VAL A 1 190 ? -6.972 0.361 -7.770 1.00 93.62 190 VAL A N 1
ATOM 1536 C CA . VAL A 1 190 ? -6.970 1.337 -8.856 1.00 93.62 190 VAL A CA 1
ATOM 1537 C C . VAL A 1 190 ? -6.104 0.776 -9.969 1.00 93.62 190 VAL A C 1
ATOM 1539 O O . VAL A 1 190 ? -4.913 0.528 -9.783 1.00 93.62 190 VAL A O 1
ATOM 1542 N N . SER A 1 191 ? -6.720 0.608 -11.130 1.00 93.81 191 SER A N 1
ATOM 1543 C CA . SER A 1 191 ? -6.077 0.088 -12.329 1.00 93.81 191 SER A CA 1
ATOM 1544 C C . SER A 1 191 ? -5.825 1.206 -13.329 1.00 93.81 191 SER A C 1
ATOM 1546 O O . SER A 1 191 ? -6.669 2.084 -13.519 1.00 93.81 191 SER A O 1
ATOM 1548 N N . SER A 1 192 ? -4.695 1.148 -14.022 1.00 93.12 192 SER A N 1
ATOM 1549 C CA . SER A 1 192 ? -4.431 1.982 -15.193 1.00 93.12 192 SER A CA 1
ATOM 1550 C C . SER A 1 192 ? -3.693 1.174 -16.245 1.00 93.12 192 SER A C 1
ATOM 1552 O O . SER A 1 192 ? -2.876 0.311 -15.928 1.00 93.12 192 SER A O 1
ATOM 1554 N N . ILE A 1 193 ? -3.964 1.486 -17.508 1.00 90.56 193 ILE A N 1
ATOM 1555 C CA . ILE A 1 193 ? -3.195 0.961 -18.631 1.00 90.56 193 ILE A CA 1
ATOM 1556 C C . ILE A 1 193 ? -2.093 1.966 -18.954 1.00 90.56 193 ILE A C 1
ATOM 1558 O O . ILE A 1 193 ? -2.328 3.176 -18.983 1.00 90.56 193 ILE A O 1
ATOM 1562 N N . PHE A 1 194 ? -0.893 1.452 -19.176 1.00 88.50 194 PHE A N 1
ATOM 1563 C CA . PHE A 1 194 ? 0.272 2.210 -19.594 1.00 88.50 194 PHE A CA 1
ATOM 1564 C C . PHE A 1 194 ? 0.748 1.668 -20.928 1.00 88.50 194 PHE A C 1
ATOM 1566 O O . PHE A 1 194 ? 0.894 0.459 -21.076 1.00 88.50 194 PHE A O 1
ATOM 1573 N N . THR A 1 195 ? 0.971 2.558 -21.887 1.00 85.12 195 THR A N 1
ATOM 1574 C CA . THR A 1 195 ? 1.386 2.205 -23.242 1.00 85.12 195 THR A CA 1
ATOM 1575 C C . THR A 1 195 ? 2.682 2.903 -23.608 1.00 85.12 195 THR A C 1
ATOM 1577 O O . THR A 1 195 ? 2.975 4.002 -23.118 1.00 85.12 195 THR A O 1
ATOM 1580 N N . ASP A 1 196 ? 3.426 2.280 -24.514 1.00 78.56 196 ASP A N 1
ATOM 1581 C CA . ASP A 1 196 ? 4.538 2.923 -25.191 1.00 78.56 196 ASP A CA 1
ATOM 1582 C C . ASP A 1 196 ? 4.016 3.787 -26.348 1.00 78.56 196 ASP A C 1
ATOM 1584 O O . ASP A 1 196 ? 3.816 3.318 -27.467 1.00 78.56 196 ASP A O 1
ATOM 1588 N N . TYR A 1 197 ? 3.691 5.049 -26.060 1.00 73.12 197 TYR A N 1
ATOM 1589 C CA . TYR A 1 197 ? 3.188 5.979 -27.077 1.00 73.12 197 TYR A CA 1
ATOM 1590 C C . TYR A 1 197 ? 4.299 6.805 -27.748 1.00 73.12 197 TYR A C 1
ATOM 1592 O O . TYR A 1 197 ? 4.021 7.515 -28.714 1.00 73.12 197 TYR A O 1
ATOM 1600 N N . LYS A 1 198 ? 5.542 6.738 -27.251 1.00 62.62 198 LYS A N 1
ATOM 1601 C CA . LYS A 1 198 ? 6.708 7.404 -27.848 1.00 62.62 198 LYS A CA 1
ATOM 1602 C C . LYS A 1 198 ? 7.654 6.349 -28.401 1.00 62.62 198 LYS A C 1
ATOM 1604 O O . LYS A 1 198 ? 8.581 5.920 -27.727 1.00 62.62 198 LYS A O 1
ATOM 1609 N N . ILE A 1 199 ? 7.416 5.975 -29.652 1.00 56.16 199 ILE A N 1
ATOM 1610 C CA . ILE A 1 199 ? 8.363 5.174 -30.425 1.00 56.16 199 ILE A CA 1
ATOM 1611 C C . ILE A 1 199 ? 9.540 6.097 -30.768 1.00 56.16 199 ILE A C 1
ATOM 1613 O O . ILE A 1 199 ? 9.338 7.110 -31.442 1.00 56.16 199 ILE A O 1
ATOM 1617 N N . TYR A 1 200 ? 10.727 5.784 -30.249 1.00 50.53 200 TYR A N 1
ATOM 1618 C CA . TYR A 1 200 ? 11.987 6.457 -30.581 1.00 50.53 200 TYR A CA 1
ATOM 1619 C C . TYR A 1 200 ? 12.740 5.695 -31.668 1.00 50.53 200 TYR A C 1
ATOM 1621 O O . TYR A 1 200 ? 12.715 4.444 -31.625 1.00 50.53 200 TYR A O 1
#

Secondary structure (DSSP, 8-state):
-----HHHHHHHHHHHHHHHHHHHHHHHHHHHHHHHHHHHHHHHHHHHHHHHHHHHHHHHHHHHHHHHTT--TTBS-TTS---STTSS-B--SEEEEEEE---TT-SSSEEEEEE----TT-HHHHGGGEEEE-TT--EEETTT--SS-EEEEEEEEEEEEEPTTS-TTTEEEEEEEEEEESSSEEEEEEEEEEE-----

Sequence (200 aa):
MKKLDKKAFSIVEILVGIVIFLFGITGVYSIISSTLNINNYNKNYIIGVNLVREQLELFRNIRDTNFSKIKTYNIINPNKDCIGDGLCERFEEGYYKISNDFTLSSPFTVKVQAGEKADLKNQNSLLAYQVCIDKEGIYDYCDNIVGDKKELKLYKFIKISKVDGYDINQAMKVDSKIVWYSKGFKEFEVSSIFTDYKIY

Mean predicted aligned error: 8.2 Å